Protein AF-A0A8T4T0U2-F1 (afdb_monomer)

Secondary structure (DSSP, 8-state):
----GGGEEEEEESSHHHHHHHHHHTTPEEPPHHHHHHHHHH-S----TT-PEEEEEEEEEEE-TT--EEEEEE-S--TTSSHHHHHHHHHHHTT-TT-SPEEPPHHHHHHHHTTTT-B-TTS-B-EEEEEHHHHHHS--EEEEHHHHTTSTTHHHHHTSHHHHHHHHHHHHHHTT-SEEEEEE---TT--SS-EEEEEEESSEEEES--S---EEEEEETT---S-SSHHHHHHHHHHHHHHHHHHHHHHHHHHHTT--SHHHHHHHHHHHHHHHHHHHHHHHGGGS---HHHHHHHTHHHHHHHHHHTT--HHHHHHHHHHHHHHHHHHHHHHHHHHHHHHHHHH--

Sequence (349 aa):
MTIRLQDTKEFYHEEADKSLEKCQAAGYQPLFMPQLVDVRINGQDWHCEHIEFITPSIKATGKTKQGNKIVVYAHVPTSVATPKAIKKKNSLSKQSIYGSAAHLSQKEFQGLVDRDGLTDAEGNRIVWVVDHAVLAAAPFCGIPLDQALKHPQTIPFLGGEERAKRYLKEHARAYATDKISIWYTKDENRKDSPLAHLLKLGGSLFGSNHSDCGGMFLGAKNFRSASNEEQWYKIRIRRMIRVEEDYQQEIEESIIVKADSPKRVRLYGEALNNWGSQLKKIEALKDGPIDPNKSISLVGEDFRKSLAKVGFSKKSIEEKIAGIRRAAEREMIRVQENIGGLEVFLKEL

pLDDT: mean 76.0, std 19.39, range [30.77, 98.56]

Mean predicted aligned error: 14.63 Å

Foldseek 3Di:
DQFDLVQKDKFWDLAALVSCVVCVVVQFDFAFQLNVLRSLLVDPPLPDLPDKAFGLWKWKWDAEPVRFTKIKTARDHDPCSHSVNSVVLVVVVVVDPPASWGFDANVRVNVLVVCACPAAPVSFGRMHMDGLVLQVPFDAFKDFLVCQLVRRCQQSQNRHNVSSVSSSVVLCVNVVDRIAGEHADSPPDDDPGMIMDTWMDGSHTHNGDRDSGIHMTMTGHPPPRCDDDLNVVLVLLVVLLVVLVVVLVVVVVVCVVPVPDPVLVVLVVVLSVVSVVLSVVSVVCNPDDDDPVVNLVVNPDVNLVSVVVNPDDNVNSVVVVVVSVVVSVVVVVVVVVVCVVVVVVVVVD

Radius of gyration: 25.06 Å; Cα contacts (8 Å, |Δi|>4): 492; chains: 1; bounding box: 77×43×53 Å

Solvent-accessible surface area (backbone atoms only — not comparable to full-atom values): 19212 Å² total; per-residue (Å²): 134,86,78,55,70,89,48,44,48,82,24,74,32,74,42,48,25,60,6,47,46,52,27,47,76,70,64,20,42,70,35,31,41,43,56,48,48,50,37,54,67,74,44,88,84,67,88,46,69,84,55,47,35,42,26,52,13,32,34,32,42,38,63,46,98,87,63,51,58,32,31,36,29,34,54,53,94,51,82,62,57,35,41,71,40,37,45,53,37,55,66,50,30,81,76,39,98,82,53,63,60,33,79,42,55,67,70,58,51,48,54,51,60,78,34,50,68,38,54,52,96,83,65,47,48,38,25,35,73,41,58,34,67,62,54,64,70,49,88,74,41,76,36,48,51,90,53,41,72,74,37,77,59,40,30,49,57,39,39,33,63,71,54,30,55,51,42,54,56,47,49,29,64,68,67,75,40,66,58,42,32,38,41,65,70,75,80,84,83,65,92,87,55,26,36,31,17,53,29,34,46,45,68,35,48,24,48,39,56,93,59,90,65,46,17,24,29,48,16,28,55,88,59,74,56,74,71,82,53,72,48,55,47,47,52,48,51,54,51,51,50,50,57,52,49,56,50,48,50,56,48,50,57,56,42,71,76,63,56,87,43,72,70,50,49,51,46,49,53,54,37,50,52,54,50,55,54,48,52,51,53,59,55,63,46,74,83,55,94,78,63,71,74,60,59,64,57,68,62,51,59,66,52,52,57,33,46,49,75,66,68,50,50,71,67,60,52,51,53,52,51,50,48,52,49,50,53,52,48,52,50,48,50,58,49,45,61,61,45,50,64,50,52,57,55,61,72,76,105

Nearest PDB structures (foldseek):
  5ioo-assembly2_B  TM=8.958E-01  e=4.506E-19  Nanoarchaeota archaeon JGI OTU-1

Structure (mmCIF, N/CA/C/O backbone):
data_AF-A0A8T4T0U2-F1
#
_entry.id   AF-A0A8T4T0U2-F1
#
loop_
_atom_site.group_PDB
_atom_site.id
_atom_site.type_symbol
_atom_site.label_atom_id
_atom_site.label_alt_id
_atom_site.label_comp_id
_atom_site.label_asym_id
_atom_site.label_entity_id
_atom_site.label_seq_id
_atom_site.pdbx_PDB_ins_code
_atom_site.Cartn_x
_atom_site.Cartn_y
_atom_site.Cartn_z
_atom_site.occupancy
_atom_site.B_iso_or_equiv
_atom_site.auth_seq_id
_atom_site.auth_comp_id
_atom_site.auth_asym_id
_atom_site.auth_atom_id
_atom_site.pdbx_PDB_model_num
ATOM 1 N N . MET A 1 1 ? -11.814 5.025 -11.461 1.00 53.88 1 MET A N 1
ATOM 2 C CA . MET A 1 1 ? -11.428 6.265 -12.171 1.00 53.88 1 MET A CA 1
ATOM 3 C C . MET A 1 1 ? -10.129 6.029 -12.946 1.00 53.88 1 MET A C 1
ATOM 5 O O . MET A 1 1 ? -9.299 5.275 -12.456 1.00 53.88 1 MET A O 1
ATOM 9 N N . THR A 1 2 ? -9.934 6.634 -14.125 1.00 61.62 2 THR A N 1
ATOM 10 C CA . THR A 1 2 ? -8.695 6.480 -14.925 1.00 61.62 2 THR A CA 1
ATOM 11 C C . THR A 1 2 ? -7.790 7.695 -14.736 1.00 61.62 2 THR A C 1
ATOM 13 O O . THR A 1 2 ? -8.157 8.794 -15.146 1.00 61.62 2 THR A O 1
ATOM 16 N N . ILE A 1 3 ? -6.612 7.508 -14.133 1.00 67.94 3 ILE A N 1
ATOM 17 C CA . ILE A 1 3 ? -5.570 8.545 -14.063 1.00 67.94 3 ILE A CA 1
ATOM 18 C C . ILE A 1 3 ? -4.896 8.620 -15.433 1.00 67.94 3 ILE A C 1
ATOM 20 O O . ILE A 1 3 ? -4.402 7.608 -15.935 1.00 67.94 3 ILE A O 1
ATOM 24 N N . ARG A 1 4 ? -4.888 9.801 -16.057 1.00 70.81 4 ARG A N 1
ATOM 25 C CA . ARG A 1 4 ? -4.163 10.014 -17.315 1.00 70.81 4 ARG A CA 1
ATOM 26 C C . ARG A 1 4 ? -2.715 10.366 -16.995 1.00 70.81 4 ARG A C 1
ATOM 28 O O . ARG A 1 4 ? -2.470 11.200 -16.131 1.00 70.81 4 ARG A O 1
ATOM 35 N N . LEU A 1 5 ? -1.764 9.782 -17.725 1.00 70.38 5 LEU A N 1
ATOM 36 C CA . LEU A 1 5 ? -0.328 10.027 -17.527 1.00 70.38 5 LEU A CA 1
ATOM 37 C C . LEU A 1 5 ? 0.023 11.527 -17.589 1.00 70.38 5 LEU A C 1
ATOM 39 O O . LEU A 1 5 ? 0.807 12.011 -16.781 1.00 70.38 5 LEU A O 1
ATOM 43 N N . GLN A 1 6 ? -0.634 12.279 -18.476 1.00 74.88 6 GLN A N 1
ATOM 44 C CA . GLN A 1 6 ? -0.474 13.734 -18.628 1.00 74.88 6 GLN A CA 1
ATOM 45 C C . GLN A 1 6 ? -0.842 14.556 -17.376 1.00 74.88 6 GLN A C 1
ATOM 47 O O . GLN A 1 6 ? -0.403 15.695 -17.244 1.00 74.88 6 GLN A O 1
ATOM 52 N N . ASP A 1 7 ? -1.638 13.988 -16.465 1.00 83.69 7 ASP A N 1
ATOM 53 C CA . ASP A 1 7 ? -2.047 14.638 -15.214 1.00 83.69 7 ASP A CA 1
ATOM 54 C C . ASP A 1 7 ? -1.106 14.280 -14.050 1.00 83.69 7 ASP A C 1
ATOM 56 O O . ASP A 1 7 ? -1.308 14.731 -12.915 1.00 83.69 7 ASP A O 1
ATOM 60 N N . THR A 1 8 ? -0.080 13.465 -14.323 1.00 88.50 8 THR A N 1
ATOM 61 C CA . THR A 1 8 ? 0.915 13.028 -13.346 1.00 88.50 8 THR A CA 1
ATOM 62 C C . THR A 1 8 ? 2.234 13.777 -13.494 1.00 88.50 8 THR A C 1
ATOM 64 O O . THR A 1 8 ? 2.579 14.274 -14.565 1.00 88.50 8 THR A O 1
ATOM 67 N N . LYS A 1 9 ? 2.975 13.883 -12.392 1.00 91.12 9 LYS A N 1
ATOM 68 C CA . LYS A 1 9 ? 4.318 14.458 -12.361 1.00 91.12 9 LYS A CA 1
ATOM 69 C C . LYS A 1 9 ? 5.193 13.688 -11.384 1.00 91.12 9 LYS A C 1
ATOM 71 O O . LYS A 1 9 ? 4.757 13.355 -10.283 1.00 91.12 9 LYS A O 1
ATOM 76 N N . GLU A 1 10 ? 6.427 13.435 -11.792 1.00 91.94 10 GLU A N 1
ATOM 77 C CA . GLU A 1 10 ? 7.448 12.830 -10.947 1.00 91.94 10 GLU A CA 1
ATOM 78 C C . GLU A 1 10 ? 8.070 13.878 -10.022 1.00 91.94 10 GLU A C 1
ATOM 80 O O . GLU A 1 10 ? 8.382 15.005 -10.425 1.00 91.94 10 GLU A O 1
ATOM 85 N N . PHE A 1 11 ? 8.264 13.496 -8.767 1.00 92.25 11 PHE A N 1
ATOM 86 C CA . PHE A 1 11 ? 8.919 14.304 -7.753 1.00 92.25 11 PHE A CA 1
ATOM 87 C C . PHE A 1 11 ? 10.078 13.494 -7.207 1.00 92.25 11 PHE A C 1
ATOM 89 O O . PHE A 1 11 ? 9.859 12.513 -6.509 1.00 92.25 11 PHE A O 1
ATOM 96 N N . TYR A 1 12 ? 11.303 13.881 -7.552 1.00 91.50 12 TYR A N 1
ATOM 97 C CA . TYR A 1 12 ? 12.519 13.220 -7.088 1.00 91.50 12 TYR A CA 1
ATOM 98 C C . TYR A 1 12 ? 13.222 14.034 -5.993 1.00 91.50 12 TYR A C 1
ATOM 100 O O . TYR A 1 12 ? 13.304 15.270 -6.047 1.00 91.50 12 TYR A O 1
ATOM 108 N N . HIS A 1 13 ? 13.767 13.317 -5.011 1.00 91.12 13 HIS A N 1
ATOM 109 C CA . HIS A 1 13 ? 14.773 13.805 -4.077 1.00 91.12 13 HIS A CA 1
ATOM 110 C C . HIS A 1 13 ? 15.606 12.635 -3.547 1.00 91.12 13 HIS A C 1
ATOM 112 O O . HIS A 1 13 ? 15.103 11.525 -3.398 1.00 91.12 13 HIS A O 1
ATOM 118 N N . GLU A 1 14 ? 16.840 12.904 -3.130 1.00 86.38 14 GLU A N 1
ATOM 119 C CA . GLU A 1 14 ? 17.679 11.946 -2.389 1.00 86.38 14 GLU A CA 1
ATOM 120 C C . GLU A 1 14 ? 17.077 11.500 -1.039 1.00 86.38 14 GLU A C 1
ATOM 122 O O . GLU A 1 14 ? 17.500 10.503 -0.470 1.00 86.38 14 GLU A O 1
ATOM 127 N N . GLU A 1 15 ? 16.044 12.188 -0.545 1.00 87.31 15 GLU A N 1
ATOM 128 C CA . GLU A 1 15 ? 15.384 11.913 0.733 1.00 87.31 15 GLU A CA 1
ATOM 129 C C . GLU A 1 15 ? 13.882 11.769 0.488 1.00 87.31 15 GLU A C 1
ATOM 131 O O . GLU A 1 15 ? 13.242 12.651 -0.092 1.00 87.31 15 GLU A O 1
ATOM 136 N N . ALA A 1 16 ? 13.294 10.651 0.914 1.00 89.06 16 ALA A N 1
ATOM 137 C CA . ALA A 1 16 ? 11.891 10.367 0.630 1.00 89.06 16 ALA A CA 1
ATOM 138 C C . ALA A 1 16 ? 10.921 11.379 1.261 1.00 89.06 16 ALA A C 1
ATOM 140 O O . ALA A 1 16 ? 9.915 11.718 0.642 1.00 89.06 16 ALA A O 1
ATOM 141 N N . ASP A 1 17 ? 11.221 11.909 2.447 1.00 91.50 17 ASP A N 1
ATOM 142 C CA . ASP A 1 17 ? 10.411 12.958 3.070 1.00 91.50 17 ASP A CA 1
ATOM 143 C C . ASP A 1 17 ? 10.408 14.240 2.235 1.00 91.50 17 ASP A C 1
ATOM 145 O O . ASP A 1 17 ? 9.341 14.791 1.974 1.00 91.50 17 ASP A O 1
ATOM 149 N N . LYS A 1 18 ? 11.570 14.660 1.721 1.00 93.00 18 LYS A N 1
ATOM 150 C CA . LYS A 1 18 ? 11.696 15.832 0.844 1.00 93.00 18 LYS A CA 1
ATOM 151 C C . LYS A 1 18 ? 11.023 15.652 -0.502 1.00 93.00 18 LYS A C 1
ATOM 153 O O . LYS A 1 18 ? 10.429 16.589 -1.031 1.00 93.00 18 LYS A O 1
ATOM 158 N N . SER A 1 19 ? 11.091 14.449 -1.050 1.00 92.31 19 SER A N 1
ATOM 159 C CA . SER A 1 19 ? 10.373 14.090 -2.267 1.00 92.31 19 SER A CA 1
ATOM 160 C C . SER A 1 19 ? 8.852 14.219 -2.089 1.00 92.31 19 SER A C 1
ATOM 162 O O . SER A 1 19 ? 8.174 14.863 -2.895 1.00 92.31 19 SER A O 1
ATOM 164 N N . LEU A 1 20 ? 8.330 13.704 -0.971 1.00 93.31 20 LEU A N 1
ATOM 165 C CA . LEU A 1 20 ? 6.917 13.812 -0.615 1.00 93.31 20 LEU A CA 1
ATOM 166 C C . LEU A 1 20 ? 6.490 15.266 -0.344 1.00 93.31 20 LEU A C 1
ATOM 168 O O . LEU A 1 20 ? 5.456 15.689 -0.861 1.00 93.31 20 LEU A O 1
ATOM 172 N N . GLU A 1 21 ? 7.299 16.045 0.390 1.00 94.81 21 GLU A N 1
ATOM 173 C CA . GLU A 1 21 ? 7.073 17.486 0.615 1.00 94.81 21 GLU A CA 1
ATOM 174 C C . GLU A 1 21 ? 6.962 18.235 -0.711 1.00 94.81 21 GLU A C 1
ATOM 176 O O . GLU A 1 21 ? 6.017 18.994 -0.908 1.00 94.81 21 GLU A O 1
ATOM 181 N N . LYS A 1 22 ? 7.885 17.991 -1.652 1.00 95.00 22 LYS A N 1
ATOM 182 C CA . LYS A 1 22 ? 7.856 18.622 -2.979 1.00 95.00 22 LYS A CA 1
ATOM 183 C C . LYS A 1 22 ? 6.589 18.272 -3.760 1.00 95.00 22 LYS A C 1
ATOM 185 O O . LYS A 1 22 ? 6.006 19.162 -4.378 1.00 95.00 22 LYS A O 1
ATOM 190 N N . CYS A 1 23 ? 6.160 17.008 -3.730 1.00 94.12 23 CYS A N 1
ATOM 191 C CA . CYS A 1 23 ? 4.914 16.569 -4.364 1.00 94.12 23 CYS A CA 1
ATOM 192 C C . CYS A 1 23 ? 3.709 17.340 -3.806 1.00 94.12 23 CYS A C 1
ATOM 194 O O . CYS A 1 23 ? 2.940 17.939 -4.560 1.00 94.12 23 CYS A O 1
ATOM 196 N N . GLN A 1 24 ? 3.579 17.368 -2.479 1.00 93.62 24 GLN A N 1
ATOM 197 C CA . GLN A 1 24 ? 2.447 17.986 -1.789 1.00 93.62 24 GLN A CA 1
ATOM 198 C C . GLN A 1 24 ? 2.448 19.514 -1.926 1.00 93.62 24 GLN A C 1
ATOM 200 O O . GLN A 1 24 ? 1.417 20.098 -2.259 1.00 93.62 24 GLN A O 1
ATOM 205 N N . ALA A 1 25 ? 3.604 20.164 -1.761 1.00 93.50 25 ALA A N 1
ATOM 206 C CA . ALA A 1 25 ? 3.755 21.613 -1.900 1.00 93.50 25 ALA A CA 1
ATOM 207 C C . ALA A 1 25 ? 3.447 22.109 -3.322 1.00 93.50 25 ALA A C 1
ATOM 209 O O . ALA A 1 25 ? 2.978 23.229 -3.505 1.00 93.50 25 ALA A O 1
ATOM 210 N N . ALA A 1 26 ? 3.656 21.268 -4.340 1.00 93.38 26 ALA A N 1
ATOM 211 C CA . ALA A 1 26 ? 3.285 21.570 -5.721 1.00 93.38 26 ALA A CA 1
ATOM 212 C C . ALA A 1 26 ? 1.779 21.385 -6.017 1.00 93.38 26 ALA A C 1
ATOM 214 O O . ALA A 1 26 ? 1.365 21.535 -7.171 1.00 93.38 26 ALA A O 1
ATOM 215 N N . GLY A 1 27 ? 0.966 21.029 -5.015 1.00 90.94 27 GLY A N 1
ATOM 216 C CA . GLY A 1 27 ? -0.472 20.788 -5.155 1.00 90.94 27 GLY A CA 1
ATOM 217 C C . GLY A 1 27 ? -0.827 19.434 -5.777 1.00 90.94 27 GLY A C 1
ATOM 218 O O . GLY A 1 27 ? -1.938 19.273 -6.282 1.00 90.94 27 GLY A O 1
ATOM 219 N N . TYR A 1 28 ? 0.099 18.468 -5.777 1.00 92.62 28 TYR A N 1
ATOM 220 C CA . TYR A 1 28 ? -0.152 17.108 -6.257 1.00 92.62 28 TYR A CA 1
ATOM 221 C C . TYR A 1 28 ? -0.420 16.171 -5.082 1.00 92.62 28 TYR A C 1
ATOM 223 O O . TYR A 1 28 ? 0.225 16.259 -4.036 1.00 92.62 28 TYR A O 1
ATOM 231 N N . GLN A 1 29 ? -1.335 15.222 -5.277 1.00 92.44 29 GLN A N 1
ATOM 232 C CA . GLN A 1 29 ? -1.502 14.116 -4.338 1.00 92.44 29 GLN A CA 1
ATOM 233 C C . GLN A 1 29 ? -0.590 12.957 -4.752 1.00 92.44 29 GLN A C 1
ATOM 235 O O . GLN A 1 29 ? -0.644 12.551 -5.917 1.00 92.44 29 GLN A O 1
ATOM 240 N N . PRO A 1 30 ? 0.234 12.416 -3.840 1.00 93.81 30 PRO A N 1
ATOM 241 C CA . PRO A 1 30 ? 1.061 11.249 -4.123 1.00 93.81 30 PRO A CA 1
ATOM 242 C C . PRO A 1 30 ? 0.177 10.021 -4.373 1.00 93.81 30 PRO A C 1
ATOM 244 O O . PRO A 1 30 ? -0.770 9.763 -3.627 1.00 93.81 30 PRO A O 1
ATOM 247 N N . LEU A 1 31 ? 0.495 9.247 -5.407 1.00 94.06 31 LEU A N 1
ATOM 248 C CA . LEU A 1 31 ? -0.280 8.063 -5.764 1.00 94.06 31 LEU A CA 1
ATOM 249 C C . LEU A 1 31 ? -0.006 6.894 -4.811 1.00 94.06 31 LEU A C 1
ATOM 251 O O . LEU A 1 31 ? 1.143 6.569 -4.500 1.00 94.06 31 LEU A O 1
ATOM 255 N N . PHE A 1 32 ? -1.071 6.215 -4.387 1.00 95.50 32 PHE A N 1
ATOM 256 C CA . PHE A 1 32 ? -0.981 4.904 -3.747 1.00 95.50 32 PHE A CA 1
ATOM 257 C C . PHE A 1 32 ? -0.587 3.830 -4.772 1.00 95.50 32 PHE A C 1
ATOM 259 O O . PHE A 1 32 ? -0.726 4.013 -5.981 1.00 95.50 32 PHE A O 1
ATOM 266 N N . MET A 1 33 ? -0.125 2.674 -4.291 1.00 96.38 33 MET A N 1
ATOM 267 C CA . MET A 1 33 ? 0.388 1.594 -5.134 1.00 96.38 33 MET A CA 1
ATOM 268 C C . MET A 1 33 ? -0.571 1.159 -6.255 1.00 96.38 33 MET A C 1
ATOM 270 O O . MET A 1 33 ? -0.117 1.095 -7.393 1.00 96.38 33 MET A O 1
ATOM 274 N N . PRO A 1 34 ? -1.885 0.955 -6.030 1.00 95.69 34 PRO A N 1
ATOM 275 C CA . PRO A 1 34 ? -2.779 0.519 -7.105 1.00 95.69 34 PRO A CA 1
ATOM 276 C C . PRO A 1 34 ? -2.898 1.558 -8.230 1.00 95.69 34 PRO A C 1
ATOM 278 O O . PRO A 1 34 ? -2.963 1.208 -9.403 1.00 95.69 34 PRO A O 1
ATOM 281 N N . GLN A 1 35 ? -2.862 2.846 -7.876 1.00 92.88 35 GLN A N 1
ATOM 282 C CA . GLN A 1 35 ? -2.927 3.961 -8.824 1.00 92.88 35 GLN A CA 1
ATOM 283 C C . GLN A 1 35 ? -1.636 4.084 -9.626 1.00 92.88 35 GLN A C 1
ATOM 285 O O . GLN A 1 35 ? -1.678 4.255 -10.840 1.00 92.88 35 GLN A O 1
ATOM 290 N N . LEU A 1 36 ? -0.489 3.965 -8.954 1.00 92.81 36 LEU A N 1
ATOM 291 C CA . LEU A 1 36 ? 0.814 3.928 -9.608 1.00 92.81 36 LEU A CA 1
ATOM 292 C C . LEU A 1 36 ? 0.906 2.748 -10.588 1.00 92.81 36 LEU A C 1
ATOM 294 O O . LEU A 1 36 ? 1.371 2.914 -11.712 1.00 92.81 36 LEU A O 1
ATOM 298 N N . VAL A 1 37 ? 0.419 1.574 -10.182 1.00 93.56 37 VAL A N 1
ATOM 299 C CA . VAL A 1 37 ? 0.342 0.377 -11.028 1.00 93.56 37 VAL A CA 1
ATOM 300 C C . VAL A 1 37 ? -0.536 0.625 -12.252 1.00 93.56 37 VAL A C 1
ATOM 302 O O . VAL A 1 37 ? -0.124 0.293 -13.360 1.00 93.56 37 VAL A O 1
ATOM 305 N N . ASP A 1 38 ? -1.703 1.250 -12.086 1.00 91.31 38 ASP A N 1
ATOM 306 C CA . ASP A 1 38 ? -2.578 1.595 -13.209 1.00 91.31 38 ASP A CA 1
ATOM 307 C C . ASP A 1 38 ? -1.909 2.583 -14.174 1.00 91.31 38 ASP A C 1
ATOM 309 O O . ASP A 1 38 ? -1.990 2.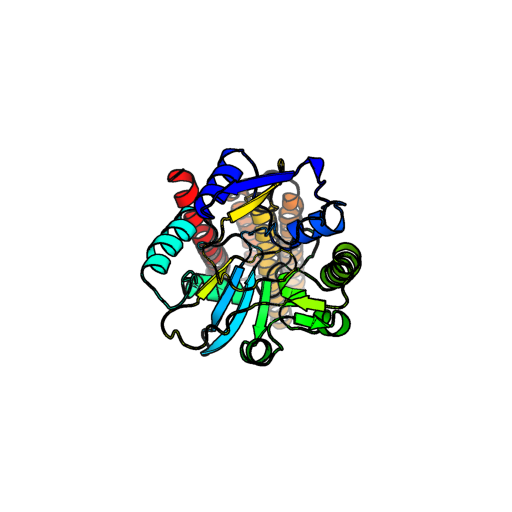397 -15.389 1.00 91.31 38 ASP A O 1
ATOM 313 N N . VAL A 1 39 ? -1.203 3.598 -13.660 1.00 89.00 39 VAL A N 1
ATOM 314 C CA . VAL A 1 39 ? -0.424 4.518 -14.504 1.00 89.00 39 VAL A CA 1
ATOM 315 C C . VAL A 1 39 ? 0.657 3.762 -15.265 1.00 89.00 39 VAL A C 1
ATOM 317 O O . VAL A 1 39 ? 0.814 3.992 -16.459 1.00 89.00 39 VAL A O 1
ATOM 320 N N . ARG A 1 40 ? 1.352 2.818 -14.625 1.00 87.88 40 ARG A N 1
ATOM 321 C CA . ARG A 1 40 ? 2.401 2.036 -15.283 1.00 87.88 40 ARG A CA 1
ATOM 322 C C . ARG A 1 40 ? 1.853 1.102 -16.357 1.00 87.88 40 ARG A C 1
ATOM 324 O O . ARG A 1 40 ? 2.389 1.063 -17.454 1.00 87.88 40 ARG A O 1
ATOM 331 N N . ILE A 1 41 ? 0.756 0.395 -16.081 1.00 89.12 41 ILE A N 1
ATOM 332 C CA . ILE A 1 41 ? 0.089 -0.475 -17.064 1.00 89.12 41 ILE A CA 1
ATOM 333 C C . ILE A 1 41 ? -0.387 0.333 -18.280 1.00 89.12 41 ILE A C 1
ATOM 335 O O . ILE A 1 41 ? -0.309 -0.151 -19.406 1.00 89.12 41 ILE A O 1
ATOM 339 N N . ASN A 1 42 ? -0.913 1.540 -18.057 1.00 83.44 42 ASN A N 1
ATOM 340 C CA . ASN A 1 42 ? -1.479 2.370 -19.123 1.00 83.44 42 ASN A CA 1
ATOM 341 C C . ASN A 1 42 ? -0.432 3.262 -19.820 1.00 83.44 42 ASN A C 1
ATOM 343 O O . ASN A 1 42 ? -0.685 3.758 -20.917 1.00 83.44 42 ASN A O 1
ATOM 347 N N . GLY A 1 43 ? 0.710 3.507 -19.178 1.00 71.81 43 GLY A N 1
ATOM 348 C CA . GLY A 1 43 ? 1.833 4.271 -19.707 1.00 71.81 43 GLY A CA 1
ATOM 349 C C . GLY A 1 43 ? 2.749 3.414 -20.579 1.00 71.81 43 GLY A C 1
ATOM 350 O O . GLY A 1 43 ? 2.851 2.202 -20.405 1.00 71.81 43 GLY A O 1
ATOM 351 N N . GLN A 1 44 ? 3.425 4.049 -21.538 1.00 54.62 44 GLN A N 1
ATOM 352 C CA . GLN A 1 44 ? 4.378 3.361 -22.418 1.00 54.62 44 GLN A CA 1
ATOM 353 C C . GLN A 1 44 ? 5.803 3.327 -21.854 1.00 54.62 44 GLN A C 1
ATOM 355 O O . GLN A 1 44 ? 6.601 2.515 -22.310 1.00 54.62 44 GLN A O 1
ATOM 360 N N . ASP A 1 45 ? 6.115 4.149 -20.850 1.00 58.72 45 ASP A N 1
ATOM 361 C CA . ASP A 1 45 ? 7.490 4.326 -20.388 1.00 58.72 45 ASP A CA 1
ATOM 362 C C . ASP A 1 45 ? 7.807 3.435 -19.176 1.00 58.72 45 ASP A C 1
ATOM 364 O O . ASP A 1 45 ? 7.722 3.826 -18.012 1.00 58.72 45 ASP A O 1
ATOM 368 N N . TRP A 1 46 ? 8.119 2.172 -19.465 1.00 70.94 46 TRP A N 1
ATOM 369 C CA . TRP A 1 46 ? 8.655 1.219 -18.487 1.00 70.94 46 TRP A CA 1
ATOM 370 C C . TRP A 1 46 ? 10.194 1.252 -18.430 1.00 70.94 46 TRP A C 1
ATOM 372 O O . TRP A 1 46 ? 10.796 0.482 -17.679 1.00 70.94 46 TRP A O 1
ATOM 382 N N . HIS A 1 47 ? 10.833 2.124 -19.221 1.00 51.34 47 HIS A N 1
ATOM 383 C CA . HIS A 1 47 ? 12.211 1.976 -19.699 1.00 51.34 47 HIS A CA 1
ATOM 384 C C . HIS A 1 47 ? 13.325 2.216 -18.677 1.00 51.34 47 HIS A C 1
ATOM 386 O O . HIS A 1 47 ? 14.497 2.149 -19.036 1.00 51.34 47 HIS A O 1
ATOM 392 N N . CYS A 1 48 ? 13.016 2.434 -17.402 1.00 52.69 48 CYS A N 1
ATOM 393 C CA . CYS A 1 48 ? 14.047 2.506 -16.376 1.00 52.69 48 CYS A CA 1
ATOM 394 C C . CYS A 1 48 ? 13.814 1.467 -15.283 1.00 52.69 48 CYS A C 1
ATOM 396 O O . CYS A 1 48 ? 13.030 1.665 -14.356 1.00 52.69 48 CYS A O 1
ATOM 398 N N . GLU A 1 49 ? 14.578 0.376 -15.353 1.00 52.28 49 GLU A N 1
ATOM 399 C CA . GLU A 1 49 ? 14.787 -0.557 -14.235 1.00 52.28 49 GLU A CA 1
ATOM 400 C C . GLU A 1 49 ? 15.272 0.161 -12.966 1.00 52.28 49 GLU A C 1
ATOM 402 O O . GLU A 1 49 ? 14.975 -0.277 -11.857 1.00 52.28 49 GLU A O 1
ATOM 407 N N . HIS A 1 50 ? 15.968 1.290 -13.136 1.00 55.25 50 HIS A N 1
ATOM 408 C CA . HIS A 1 50 ? 16.569 2.089 -12.065 1.00 55.25 50 HIS A CA 1
ATOM 409 C C . HIS A 1 50 ? 15.636 3.148 -11.459 1.00 55.25 50 HIS A C 1
ATOM 411 O O . HIS A 1 50 ? 16.002 3.802 -10.484 1.00 55.25 50 HIS A O 1
ATOM 417 N N . ILE A 1 51 ? 14.446 3.341 -12.031 1.00 73.06 51 ILE A N 1
ATOM 418 C CA . ILE A 1 51 ? 13.459 4.311 -11.554 1.00 73.06 51 ILE A CA 1
ATOM 419 C C . ILE A 1 51 ? 12.495 3.563 -10.623 1.00 73.06 51 ILE A C 1
ATOM 421 O O . ILE A 1 51 ? 11.576 2.862 -11.048 1.00 73.06 51 ILE A O 1
ATOM 425 N N . GLU A 1 52 ? 12.758 3.673 -9.320 1.00 86.31 52 GLU A N 1
ATOM 426 C CA . GLU A 1 52 ? 11.911 3.125 -8.260 1.00 86.31 52 GLU A CA 1
ATOM 427 C C . GLU A 1 52 ? 10.984 4.208 -7.713 1.00 86.31 52 GLU A C 1
ATOM 429 O O . GLU A 1 52 ? 11.423 5.198 -7.127 1.00 86.31 52 GLU A O 1
ATOM 434 N N . PHE A 1 53 ? 9.680 3.995 -7.849 1.00 90.69 53 PHE A N 1
ATOM 435 C CA . PHE A 1 53 ? 8.681 4.860 -7.244 1.00 90.69 53 PHE A CA 1
ATOM 436 C C . PHE A 1 53 ? 8.354 4.393 -5.832 1.00 90.69 53 PHE A C 1
ATOM 438 O O . PHE A 1 53 ? 7.969 3.244 -5.624 1.00 90.69 53 PHE A O 1
ATOM 445 N N . ILE A 1 54 ? 8.441 5.294 -4.860 1.00 92.50 54 ILE A N 1
ATOM 446 C CA . ILE A 1 54 ? 7.909 5.081 -3.515 1.00 92.50 54 ILE A CA 1
ATOM 447 C C . ILE A 1 54 ? 6.471 5.601 -3.443 1.00 92.50 54 ILE A C 1
ATOM 449 O O . ILE A 1 54 ? 6.111 6.578 -4.098 1.00 92.50 54 ILE A O 1
ATOM 453 N N . THR A 1 55 ? 5.635 4.939 -2.646 1.00 94.69 55 THR A N 1
ATOM 454 C CA . THR A 1 55 ? 4.223 5.308 -2.484 1.00 94.69 55 THR A CA 1
ATOM 455 C C . THR A 1 55 ? 3.870 5.526 -1.014 1.00 94.69 55 THR A C 1
ATOM 457 O O . THR A 1 55 ? 4.542 4.983 -0.135 1.00 94.69 55 THR A O 1
ATOM 460 N N . PRO A 1 56 ? 2.776 6.250 -0.711 1.00 95.31 56 PRO A N 1
ATOM 461 C CA . PRO A 1 56 ? 2.218 6.314 0.639 1.00 95.31 56 PRO A CA 1
ATOM 462 C C . PRO A 1 56 ? 1.551 5.003 1.090 1.00 95.31 56 PRO A C 1
ATOM 464 O O . PRO A 1 56 ? 1.085 4.919 2.224 1.00 95.31 56 PRO A O 1
ATOM 467 N N . SER A 1 57 ? 1.462 3.985 0.219 1.00 97.25 57 SER A N 1
ATOM 468 C CA . SER A 1 57 ? 0.978 2.662 0.625 1.00 97.25 57 SER A CA 1
ATOM 469 C C . SER A 1 57 ? 1.983 1.991 1.539 1.00 97.25 57 SER A C 1
ATOM 471 O O . SER A 1 57 ? 3.189 2.166 1.366 1.00 97.25 57 SER A O 1
ATOM 473 N N . ILE A 1 58 ? 1.493 1.172 2.464 1.00 96.81 58 ILE A N 1
ATOM 474 C CA . ILE A 1 58 ? 2.347 0.473 3.418 1.00 96.81 58 ILE A CA 1
ATOM 475 C C . ILE A 1 58 ? 2.119 -1.030 3.420 1.00 96.81 58 ILE A C 1
ATOM 477 O O . ILE A 1 58 ? 1.008 -1.501 3.185 1.00 96.81 58 ILE A O 1
ATOM 481 N N . LYS A 1 59 ? 3.174 -1.762 3.772 1.00 96.69 59 LYS A N 1
ATOM 482 C CA . LYS A 1 59 ? 3.097 -3.087 4.388 1.00 96.69 59 LYS A CA 1
ATOM 483 C C . LYS A 1 59 ? 3.394 -2.912 5.872 1.00 96.69 59 LYS A C 1
ATOM 485 O O . LYS A 1 59 ? 4.472 -2.431 6.221 1.00 96.69 59 LYS A O 1
ATOM 490 N N . ALA A 1 60 ? 2.473 -3.322 6.733 1.00 95.50 60 ALA A N 1
ATOM 491 C CA . ALA A 1 60 ? 2.655 -3.336 8.175 1.00 95.50 60 ALA A CA 1
ATOM 492 C C . ALA A 1 60 ? 2.643 -4.761 8.729 1.00 95.50 60 ALA A C 1
ATOM 494 O O . ALA A 1 60 ? 1.807 -5.561 8.334 1.00 95.50 60 ALA A O 1
ATOM 495 N N . THR A 1 61 ? 3.517 -5.066 9.680 1.00 95.62 61 THR A N 1
ATOM 496 C CA . THR A 1 61 ? 3.570 -6.353 10.379 1.00 95.62 61 THR A CA 1
ATOM 497 C C . THR A 1 61 ? 3.366 -6.118 11.870 1.00 95.62 61 THR A C 1
ATOM 499 O O . THR A 1 61 ? 4.005 -5.247 12.461 1.00 95.62 61 THR A O 1
ATOM 502 N N . GLY A 1 62 ? 2.492 -6.896 12.503 1.00 94.31 62 GLY A N 1
ATOM 503 C CA . GLY A 1 62 ? 2.194 -6.750 13.925 1.00 94.31 62 GLY A CA 1
ATOM 504 C C . GLY A 1 62 ? 1.348 -7.892 14.469 1.00 94.31 62 GLY A C 1
ATOM 505 O O . GLY A 1 62 ? 1.042 -8.854 13.762 1.00 94.31 62 GLY A O 1
ATOM 506 N N . LYS A 1 63 ? 0.979 -7.792 15.749 1.00 94.94 63 LYS A N 1
ATOM 507 C CA . LYS A 1 63 ? 0.073 -8.743 16.402 1.00 94.94 63 LYS A CA 1
ATOM 508 C C . LYS A 1 63 ? -1.317 -8.142 16.555 1.00 94.94 63 LYS A C 1
ATOM 510 O O . LYS A 1 63 ? -1.438 -6.969 16.909 1.00 94.94 63 LYS A O 1
ATOM 515 N N . THR A 1 64 ? -2.355 -8.940 16.334 1.00 94.19 64 THR A N 1
ATOM 516 C CA . THR A 1 64 ? -3.727 -8.565 16.699 1.00 94.19 64 THR A CA 1
ATOM 517 C C . THR A 1 64 ? -3.897 -8.538 18.219 1.00 94.19 64 THR A C 1
ATOM 519 O O . THR A 1 64 ? -3.046 -9.029 18.965 1.00 94.19 64 THR A O 1
ATOM 522 N N . LYS A 1 65 ? -5.037 -8.026 18.696 1.00 90.94 65 LYS A N 1
ATOM 523 C CA . LYS A 1 65 ? -5.450 -8.124 20.111 1.00 90.94 65 LYS A CA 1
ATOM 524 C C . LYS A 1 65 ? -5.425 -9.561 20.656 1.00 90.94 65 LYS A C 1
ATOM 526 O O . LYS A 1 65 ? -5.144 -9.752 21.831 1.00 90.94 65 LYS A O 1
ATOM 531 N N . GLN A 1 66 ? -5.691 -10.556 19.809 1.00 91.62 66 GLN A N 1
ATOM 532 C CA . GLN A 1 66 ? -5.668 -11.983 20.152 1.00 91.62 66 GLN A CA 1
ATOM 533 C C . GLN A 1 66 ? -4.259 -12.601 20.094 1.00 91.62 66 GLN A C 1
ATOM 535 O O . GLN A 1 66 ? -4.097 -13.784 20.367 1.00 91.62 66 GLN A O 1
ATOM 540 N N . GLY A 1 67 ? -3.232 -11.826 19.733 1.00 91.62 67 GLY A N 1
ATOM 541 C CA . GLY A 1 67 ? -1.848 -12.294 19.650 1.00 91.62 67 GLY A CA 1
ATOM 542 C C . GLY A 1 67 ? -1.448 -12.905 18.303 1.00 91.62 67 GLY A C 1
ATOM 543 O O . GLY A 1 67 ? -0.276 -13.254 18.141 1.00 91.62 67 GLY A O 1
ATOM 544 N N . ASN A 1 68 ? -2.363 -12.978 17.329 1.00 93.44 68 ASN A N 1
ATOM 545 C CA . ASN A 1 68 ? -2.080 -13.510 15.994 1.00 93.44 68 ASN A CA 1
ATOM 546 C C . ASN A 1 68 ? -1.143 -12.566 15.240 1.00 93.44 68 ASN A C 1
ATOM 548 O O . ASN A 1 68 ? -1.410 -11.366 15.161 1.00 93.44 68 ASN A O 1
ATOM 552 N N . LYS A 1 69 ? -0.053 -13.095 14.679 1.00 94.31 69 LYS A N 1
ATOM 553 C CA . LYS A 1 69 ? 0.855 -12.317 13.830 1.00 94.31 69 LYS A CA 1
ATOM 554 C C . LYS A 1 69 ? 0.274 -12.216 12.427 1.00 94.31 69 LYS A C 1
ATOM 556 O O . LYS A 1 69 ? -0.008 -13.236 11.807 1.00 94.31 69 LYS A O 1
ATOM 561 N N . ILE A 1 70 ? 0.144 -11.000 11.918 1.00 96.06 70 ILE A N 1
ATOM 562 C CA . ILE A 1 70 ? -0.398 -10.745 10.583 1.00 96.06 70 ILE A CA 1
ATOM 563 C C . ILE A 1 70 ? 0.377 -9.633 9.881 1.00 96.06 70 ILE A C 1
ATOM 565 O O . ILE A 1 70 ? 1.074 -8.831 10.512 1.00 96.06 70 ILE A O 1
ATOM 569 N N . VAL A 1 71 ? 0.214 -9.592 8.566 1.00 97.31 71 VAL A N 1
ATOM 570 C CA . VAL A 1 71 ? 0.736 -8.566 7.672 1.00 97.31 71 VAL A CA 1
ATOM 571 C C . VAL A 1 71 ? -0.441 -7.840 7.033 1.00 97.31 71 VAL A C 1
ATOM 573 O O . VAL A 1 71 ? -1.393 -8.470 6.587 1.00 97.31 71 VAL A O 1
ATOM 576 N N . VAL A 1 72 ? -0.384 -6.516 6.988 1.00 98.06 72 VAL A N 1
ATOM 577 C CA . VAL A 1 72 ? -1.416 -5.663 6.404 1.00 98.06 72 VAL A CA 1
ATOM 578 C C . VAL A 1 72 ? -0.821 -4.874 5.250 1.00 98.06 72 VAL A C 1
ATOM 580 O O . VAL A 1 72 ? 0.135 -4.130 5.456 1.00 98.06 72 VAL A O 1
ATOM 583 N N . TYR A 1 73 ? -1.399 -4.989 4.058 1.00 98.56 73 TYR A N 1
ATOM 584 C CA . TYR A 1 73 ? -1.140 -4.068 2.953 1.00 98.56 73 TYR A CA 1
ATOM 585 C C . TYR A 1 73 ? -2.254 -3.027 2.935 1.00 98.56 73 TYR A C 1
ATOM 587 O O . TYR A 1 73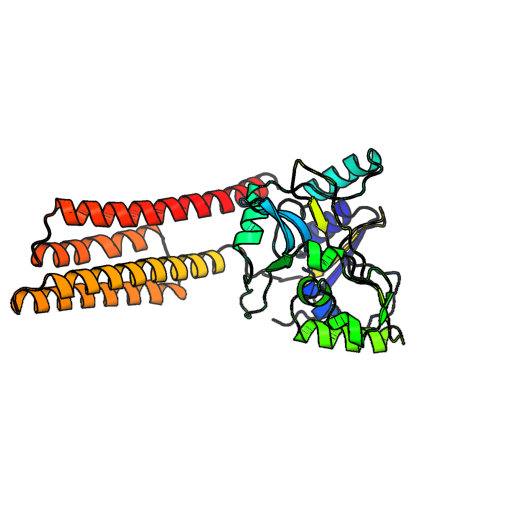 ? -3.431 -3.370 2.815 1.00 98.56 73 TYR A O 1
ATOM 595 N N . ALA A 1 74 ? -1.889 -1.760 3.105 1.00 98.12 74 ALA A N 1
ATOM 596 C CA . ALA A 1 74 ? -2.835 -0.660 3.209 1.00 98.12 74 ALA A CA 1
ATOM 597 C C . ALA A 1 74 ? -2.516 0.426 2.178 1.00 98.12 74 ALA A C 1
ATOM 599 O O . ALA A 1 74 ? -1.424 0.998 2.164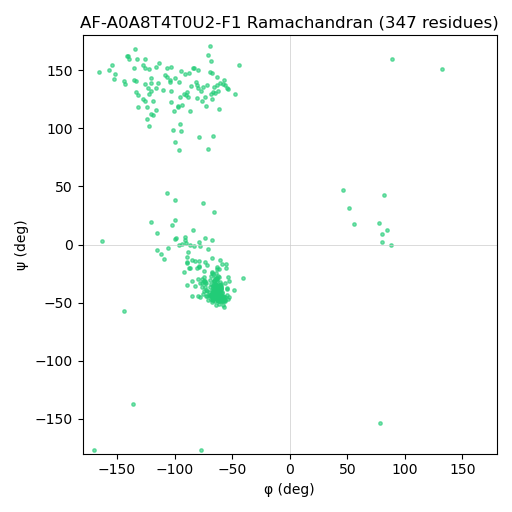 1.00 98.12 74 ALA A O 1
ATOM 600 N N . HIS A 1 75 ? -3.506 0.733 1.343 1.00 97.56 75 HIS A N 1
ATOM 601 C CA . HIS A 1 75 ? -3.479 1.774 0.314 1.00 97.56 75 HIS A CA 1
ATOM 602 C C . HIS A 1 75 ? -4.340 2.970 0.733 1.00 97.56 75 HIS A C 1
ATOM 604 O O . HIS A 1 75 ? -5.152 3.481 -0.034 1.00 97.56 75 HIS A O 1
ATOM 610 N N . VAL A 1 76 ? -4.193 3.373 1.995 1.00 94.94 76 VAL A N 1
ATOM 611 C CA . VAL A 1 76 ? -4.919 4.479 2.629 1.00 94.94 76 VAL A CA 1
ATOM 612 C C . VAL A 1 76 ? -3.938 5.378 3.382 1.00 94.94 76 VAL A C 1
ATOM 614 O O . VAL A 1 76 ? -2.844 4.918 3.718 1.00 94.94 76 VAL A O 1
ATOM 617 N N . PRO A 1 77 ? -4.294 6.643 3.675 1.00 94.50 77 PRO A N 1
ATOM 618 C CA . PRO A 1 77 ? -3.461 7.506 4.507 1.00 94.50 77 PRO A CA 1
ATOM 619 C C . PRO A 1 77 ? -3.166 6.873 5.875 1.00 94.50 77 PRO A C 1
ATOM 621 O O . PRO A 1 77 ? -4.062 6.314 6.510 1.00 94.50 77 PRO A O 1
ATOM 624 N N . THR A 1 78 ? -1.917 6.982 6.329 1.00 93.94 78 THR A N 1
ATOM 625 C CA . THR A 1 78 ? -1.451 6.486 7.636 1.00 93.94 78 THR A CA 1
ATOM 626 C C . THR A 1 78 ? -0.488 7.482 8.273 1.00 93.94 78 THR A C 1
ATOM 628 O O . THR A 1 78 ? 0.119 8.300 7.576 1.00 93.94 78 THR A O 1
ATOM 631 N N . SER A 1 79 ? -0.307 7.405 9.592 1.00 93.81 79 SER A N 1
ATOM 632 C CA . SER A 1 79 ? 0.585 8.308 10.333 1.00 93.81 79 SER A CA 1
ATOM 633 C C . SER A 1 79 ? 2.049 8.207 9.882 1.00 93.81 79 SER A C 1
ATOM 635 O O . SER A 1 79 ? 2.793 9.188 9.942 1.00 93.81 79 SER A O 1
ATOM 637 N N . VAL A 1 80 ? 2.453 7.037 9.375 1.00 90.94 80 VAL A N 1
ATOM 638 C CA . VAL A 1 80 ? 3.825 6.734 8.940 1.00 90.94 80 VAL A CA 1
ATOM 639 C C . VAL A 1 80 ? 4.134 7.178 7.508 1.00 90.94 80 VAL A C 1
ATOM 641 O O . VAL A 1 80 ? 5.305 7.236 7.136 1.00 90.94 80 VAL A O 1
ATOM 644 N N . ALA A 1 81 ? 3.113 7.520 6.718 1.00 91.69 81 ALA A N 1
ATOM 645 C CA . ALA A 1 81 ? 3.238 7.960 5.328 1.00 91.69 81 ALA A CA 1
ATOM 646 C C . ALA A 1 81 ? 3.165 9.492 5.184 1.00 91.69 81 ALA A C 1
ATOM 648 O O . ALA A 1 81 ? 2.579 10.021 4.243 1.00 91.69 81 ALA A O 1
ATOM 649 N N . THR A 1 82 ? 3.761 10.208 6.140 1.00 92.25 82 THR A N 1
ATOM 650 C CA . THR A 1 82 ? 3.864 11.675 6.156 1.00 92.25 82 THR A CA 1
ATOM 651 C C . THR A 1 82 ? 5.329 12.100 6.068 1.00 92.25 82 THR A C 1
ATOM 653 O O . THR A 1 82 ? 6.189 11.363 6.561 1.00 92.25 82 THR A O 1
ATOM 656 N N . PRO A 1 83 ? 5.659 13.291 5.529 1.00 91.19 83 PRO A N 1
ATOM 657 C CA . PRO A 1 83 ? 7.048 13.742 5.503 1.00 91.19 83 PRO A CA 1
ATOM 658 C C . PRO A 1 83 ? 7.714 13.750 6.879 1.00 91.19 83 PRO A C 1
ATOM 660 O O . PRO A 1 83 ? 8.812 13.228 7.046 1.00 91.19 83 PRO A O 1
ATOM 663 N N . LYS A 1 84 ? 7.005 14.241 7.905 1.00 90.12 84 LYS A N 1
ATOM 664 C CA . LYS A 1 84 ? 7.479 14.279 9.298 1.00 90.12 84 LYS A CA 1
ATOM 665 C C . LYS A 1 84 ? 7.826 12.883 9.824 1.00 90.12 84 LYS A C 1
ATOM 667 O O . LYS A 1 84 ? 8.879 12.705 10.439 1.00 90.12 84 LYS A O 1
ATOM 672 N N . ALA A 1 85 ? 6.972 11.888 9.577 1.00 88.06 85 ALA A N 1
ATOM 673 C CA . ALA A 1 85 ? 7.220 10.517 10.017 1.00 88.06 85 ALA A CA 1
ATOM 674 C C . ALA A 1 85 ? 8.360 9.852 9.236 1.00 88.06 85 ALA A C 1
ATOM 676 O O . ALA A 1 85 ? 9.203 9.192 9.846 1.00 88.06 85 ALA A O 1
ATOM 677 N N . ILE A 1 86 ? 8.432 10.070 7.919 1.00 88.75 86 ILE A N 1
ATOM 678 C CA . ILE A 1 86 ? 9.517 9.561 7.070 1.00 88.75 86 ILE A CA 1
ATOM 679 C C . ILE A 1 86 ? 10.858 10.160 7.510 1.00 88.75 86 ILE A C 1
ATOM 681 O O . ILE A 1 86 ? 11.805 9.414 7.750 1.00 88.75 86 ILE A O 1
ATOM 685 N N . LYS A 1 87 ? 10.920 11.477 7.734 1.00 87.69 87 LYS A N 1
ATOM 686 C CA . LYS A 1 87 ? 12.112 12.171 8.234 1.00 87.69 87 LYS A CA 1
ATOM 687 C C . LYS A 1 87 ? 12.563 11.620 9.585 1.00 87.69 87 LYS A C 1
ATOM 689 O O . LYS A 1 87 ? 13.733 11.283 9.764 1.00 87.69 87 LYS A O 1
ATOM 694 N N . LYS A 1 88 ? 11.626 11.474 10.534 1.00 84.25 88 LYS A N 1
ATOM 695 C CA . LYS A 1 88 ? 11.904 10.885 11.853 1.00 84.25 88 LYS A CA 1
ATOM 696 C C . LYS A 1 88 ? 12.468 9.470 11.710 1.00 84.25 88 LYS A C 1
ATOM 698 O O . LYS A 1 88 ? 13.465 9.143 12.346 1.00 84.25 88 LYS A O 1
ATOM 703 N N . LYS A 1 89 ? 11.883 8.647 10.841 1.00 80.56 89 LYS A N 1
ATOM 704 C CA . LYS A 1 89 ? 12.376 7.296 10.554 1.00 80.56 89 LYS A CA 1
ATOM 705 C C . LYS A 1 89 ? 13.806 7.310 10.006 1.00 80.56 89 LYS A C 1
ATOM 707 O O . LYS A 1 89 ? 14.646 6.590 10.531 1.00 80.56 89 LYS A O 1
ATOM 712 N N . ASN A 1 90 ? 14.086 8.159 9.017 1.00 75.56 90 ASN A N 1
ATOM 713 C CA . ASN A 1 90 ? 15.405 8.278 8.388 1.00 75.56 90 ASN A CA 1
ATOM 714 C C . ASN A 1 90 ? 16.477 8.759 9.384 1.00 75.56 90 ASN A C 1
ATOM 716 O O . ASN A 1 90 ? 17.614 8.296 9.356 1.00 75.56 90 ASN A O 1
ATOM 720 N N . SER A 1 91 ? 16.120 9.648 10.321 1.00 68.50 91 SER A N 1
ATOM 721 C CA . SER A 1 91 ? 17.044 10.051 11.392 1.00 68.50 91 SER A CA 1
ATOM 722 C C . SER A 1 91 ? 17.383 8.913 12.362 1.00 68.50 91 SER A C 1
ATOM 724 O O . SER A 1 91 ? 18.500 8.859 12.868 1.00 68.50 91 SER A O 1
ATOM 726 N N . LEU A 1 92 ? 16.446 7.986 12.592 1.00 65.38 92 LEU A N 1
ATOM 727 C CA . LEU A 1 92 ? 16.631 6.841 13.487 1.00 65.38 92 LEU A CA 1
ATOM 728 C C . LEU A 1 92 ? 17.320 5.658 12.784 1.00 65.38 92 LEU A C 1
ATOM 730 O O . LEU A 1 92 ? 18.063 4.919 13.427 1.00 65.38 92 LEU A O 1
ATOM 734 N N . SER A 1 93 ? 17.119 5.473 11.473 1.00 62.12 93 SER A N 1
ATOM 735 C CA . SER A 1 93 ? 17.755 4.393 10.700 1.00 62.12 93 SER A CA 1
ATOM 736 C C . SER A 1 93 ? 19.264 4.581 10.564 1.00 62.12 93 SER A C 1
ATOM 738 O O . SER A 1 93 ? 19.993 3.599 10.671 1.00 62.12 93 SER A O 1
ATOM 740 N N . LYS A 1 94 ? 19.752 5.828 10.469 1.00 59.56 94 LYS A N 1
ATOM 741 C CA . LYS A 1 94 ? 21.195 6.147 10.510 1.00 59.56 94 LYS A CA 1
ATOM 742 C C . LYS A 1 94 ? 21.887 5.685 11.805 1.00 59.56 94 LYS A C 1
ATOM 744 O O . LYS A 1 94 ? 23.108 5.593 11.840 1.00 59.56 94 LYS A O 1
ATOM 749 N N . GLN A 1 95 ? 21.123 5.381 12.859 1.00 47.97 95 GLN A N 1
ATOM 750 C CA . GLN A 1 95 ? 21.619 4.896 14.153 1.00 47.97 95 GLN A CA 1
ATOM 751 C C . GLN A 1 95 ? 21.364 3.394 14.384 1.00 47.97 95 GLN A C 1
ATOM 753 O O . GLN A 1 95 ? 21.778 2.856 15.408 1.00 47.97 95 GLN A O 1
ATOM 758 N N . SER A 1 96 ? 20.681 2.695 13.467 1.00 48.03 96 SER A N 1
ATOM 759 C CA . SER A 1 96 ? 20.223 1.316 13.671 1.00 48.03 96 SER A CA 1
ATOM 760 C C . SER A 1 96 ? 20.560 0.410 12.484 1.00 48.03 96 SER A C 1
ATOM 762 O O . SER A 1 96 ? 19.965 0.515 11.415 1.00 48.03 96 SER A O 1
ATOM 764 N N . ILE A 1 97 ? 21.379 -0.611 12.751 1.00 44.97 97 ILE A N 1
ATOM 765 C CA . ILE A 1 97 ? 21.665 -1.770 11.877 1.00 44.97 97 ILE A CA 1
ATOM 766 C C . ILE A 1 97 ? 20.406 -2.547 11.443 1.00 44.97 97 ILE A C 1
ATOM 768 O O . ILE A 1 97 ? 20.444 -3.333 10.503 1.00 44.97 97 ILE A O 1
ATOM 772 N N . TYR A 1 98 ? 19.275 -2.341 12.123 1.00 46.69 98 TYR A N 1
ATOM 773 C CA . TYR A 1 98 ? 18.077 -3.173 12.011 1.00 46.69 98 TYR A CA 1
ATOM 774 C C . TYR A 1 98 ? 16.968 -2.605 11.106 1.00 46.69 98 TYR A C 1
ATOM 776 O O . TYR A 1 98 ? 15.812 -3.024 11.216 1.00 46.69 98 TYR A O 1
ATOM 784 N N . GLY A 1 99 ? 17.313 -1.698 10.190 1.00 55.94 99 GLY A N 1
ATOM 785 C CA . GLY A 1 99 ? 16.495 -1.398 9.014 1.00 55.94 99 GLY A CA 1
ATOM 786 C C . GLY A 1 99 ? 15.429 -0.314 9.183 1.00 55.94 99 GLY A C 1
ATOM 787 O O . GLY A 1 99 ? 14.991 0.041 10.276 1.00 55.94 99 GLY A O 1
ATOM 788 N N . SER A 1 100 ? 15.016 0.215 8.037 1.00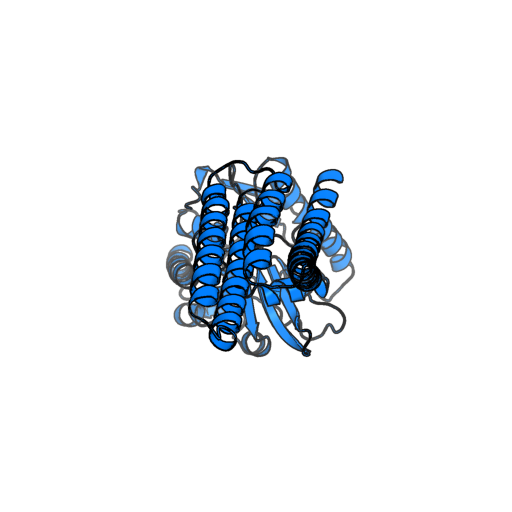 67.12 100 SER A N 1
ATOM 789 C CA . SER A 1 100 ? 14.182 1.398 7.828 1.00 67.12 100 SER A CA 1
ATOM 790 C C . SER A 1 100 ? 12.682 1.187 8.136 1.00 67.12 100 SER A C 1
ATOM 792 O O . SER A 1 100 ? 11.823 1.730 7.447 1.00 67.12 100 SER A O 1
ATOM 794 N N . ALA A 1 101 ? 12.305 0.398 9.140 1.00 84.75 101 ALA A N 1
ATOM 795 C CA . ALA A 1 101 ? 10.890 0.228 9.486 1.00 84.75 101 ALA A CA 1
ATOM 796 C C . ALA A 1 101 ? 10.372 1.416 10.320 1.00 84.75 101 ALA A C 1
ATOM 798 O O . ALA A 1 101 ? 11.025 1.847 11.269 1.00 84.75 101 ALA A O 1
ATOM 799 N N . ALA A 1 102 ? 9.194 1.946 9.990 1.00 88.00 102 ALA A N 1
ATOM 800 C CA . ALA A 1 102 ? 8.485 2.907 10.833 1.00 88.00 102 ALA A CA 1
ATOM 801 C C . ALA A 1 102 ? 7.687 2.161 11.908 1.00 88.00 102 ALA A C 1
ATOM 803 O O . ALA A 1 102 ? 7.247 1.038 11.684 1.00 88.00 102 ALA A O 1
ATOM 804 N N . HIS A 1 103 ? 7.463 2.789 13.057 1.00 89.19 103 HIS A N 1
ATOM 805 C CA . HIS A 1 103 ? 6.627 2.225 14.113 1.00 89.19 103 HIS A CA 1
ATOM 806 C C . HIS A 1 103 ? 5.200 2.759 13.992 1.00 89.19 103 HIS A C 1
ATOM 808 O O . HIS A 1 103 ? 4.998 3.973 13.966 1.00 89.19 103 HIS A O 1
ATOM 814 N N . LEU A 1 104 ? 4.221 1.858 13.951 1.00 90.69 104 LEU A N 1
ATOM 815 C CA . LEU A 1 104 ? 2.804 2.190 14.075 1.00 90.69 104 LEU A CA 1
ATOM 816 C C . LEU A 1 104 ? 2.359 2.043 15.529 1.00 90.69 104 LEU A C 1
ATOM 818 O O . LEU A 1 104 ? 2.835 1.175 16.264 1.00 90.69 104 LEU A O 1
ATOM 822 N N . SER A 1 105 ? 1.386 2.857 15.942 1.00 93.19 105 SER A N 1
ATOM 823 C CA . SER A 1 105 ? 0.702 2.603 17.210 1.00 93.19 105 SER A CA 1
ATOM 824 C C . SER A 1 105 ? -0.124 1.317 17.113 1.00 93.19 105 SER A C 1
ATOM 826 O O . SER A 1 105 ? -0.692 1.005 16.064 1.00 93.19 105 SER A O 1
ATOM 828 N N . GLN A 1 106 ? -0.264 0.591 18.225 1.00 94.25 106 GLN A N 1
ATOM 829 C CA . GLN A 1 106 ? -1.116 -0.602 18.259 1.00 94.25 106 GLN A CA 1
ATOM 830 C C . GLN A 1 106 ? -2.583 -0.275 17.914 1.00 94.25 106 GLN A C 1
ATOM 832 O O . GLN A 1 106 ? -3.252 -1.086 17.274 1.00 94.25 106 GLN A O 1
ATOM 837 N N . LYS A 1 107 ? -3.080 0.917 18.296 1.00 95.19 107 LYS A N 1
ATOM 838 C CA . LYS A 1 107 ? -4.439 1.396 17.965 1.00 95.19 107 LYS A CA 1
ATOM 839 C C . LYS A 1 107 ? -4.614 1.549 16.452 1.00 95.19 107 LYS A C 1
ATOM 841 O O . LYS A 1 107 ? -5.599 1.058 15.911 1.00 95.19 107 LYS A O 1
ATOM 846 N N . GLU A 1 108 ? -3.666 2.198 15.778 1.00 95.75 108 GLU A N 1
ATOM 847 C CA . GLU A 1 108 ? -3.716 2.401 14.326 1.00 95.75 108 GLU A CA 1
ATOM 848 C C . GLU A 1 108 ? -3.562 1.084 13.566 1.00 95.75 108 GLU A C 1
ATOM 850 O O . GLU A 1 108 ? -4.368 0.803 12.684 1.00 95.75 108 GLU A O 1
ATOM 855 N N . PHE A 1 109 ? -2.601 0.239 13.959 1.00 96.69 109 PHE A N 1
ATOM 856 C CA . PHE A 1 109 ? -2.419 -1.078 13.352 1.00 96.69 109 PHE A CA 1
ATOM 857 C C . PHE A 1 109 ? -3.694 -1.914 13.448 1.00 96.69 109 PHE A C 1
ATOM 859 O O . PHE A 1 109 ? -4.209 -2.340 12.420 1.00 96.69 109 PHE A O 1
ATOM 866 N N . GLN A 1 110 ? -4.263 -2.082 14.648 1.00 96.69 110 GLN A N 1
ATOM 867 C CA . GLN A 1 110 ? -5.517 -2.822 14.805 1.00 96.69 110 GLN A CA 1
ATOM 868 C C . GLN A 1 110 ? -6.660 -2.173 14.012 1.00 96.69 110 GLN A C 1
ATOM 870 O O . GLN A 1 110 ? -7.477 -2.881 13.439 1.00 96.69 110 GLN A O 1
ATOM 875 N N . GLY A 1 111 ? -6.691 -0.842 13.914 1.00 96.56 111 GLY A N 1
ATOM 876 C CA . GLY A 1 111 ? -7.650 -0.134 13.070 1.00 96.56 111 GLY A CA 1
ATOM 877 C C . GLY A 1 111 ? -7.539 -0.482 11.581 1.00 96.56 111 GLY A C 1
ATOM 878 O O . GLY A 1 111 ? -8.560 -0.484 10.900 1.00 96.56 111 GLY A O 1
ATOM 879 N N . LEU A 1 112 ? -6.343 -0.796 11.073 1.00 96.62 112 LEU A N 1
ATOM 880 C CA . LEU A 1 112 ? -6.158 -1.307 9.711 1.00 96.62 112 LEU A CA 1
ATOM 881 C C . LEU A 1 112 ? -6.605 -2.769 9.592 1.00 96.62 112 LEU A C 1
ATOM 883 O O . LEU A 1 112 ? -7.266 -3.119 8.622 1.00 96.62 112 LEU A O 1
ATOM 887 N N . VAL A 1 113 ? -6.309 -3.600 10.594 1.00 97.25 113 VAL A N 1
ATOM 888 C CA . VAL A 1 113 ? -6.749 -5.007 10.649 1.00 97.25 113 VAL A CA 1
ATOM 889 C C . VAL A 1 113 ? -8.273 -5.112 10.626 1.00 97.25 113 VAL A C 1
ATOM 891 O O . VAL A 1 113 ? -8.832 -5.877 9.851 1.00 97.25 113 VAL A O 1
ATOM 894 N N . ASP A 1 114 ? -8.953 -4.290 11.426 1.00 95.75 114 ASP A N 1
ATOM 895 C CA . ASP A 1 114 ? -10.417 -4.245 11.510 1.00 95.75 114 ASP A CA 1
ATOM 896 C C . ASP A 1 114 ? -11.067 -3.715 10.211 1.00 95.75 114 ASP A C 1
ATOM 898 O O . ASP A 1 114 ? -12.286 -3.774 10.050 1.00 95.75 114 ASP A O 1
ATOM 902 N N . ARG A 1 115 ? -10.265 -3.160 9.293 1.00 94.25 115 ARG A N 1
ATOM 903 C CA . ARG A 1 115 ? -10.677 -2.670 7.970 1.00 94.25 115 ARG A CA 1
ATOM 904 C C . ARG A 1 115 ? -10.303 -3.641 6.855 1.00 94.25 115 ARG A C 1
ATOM 906 O O . ARG A 1 115 ? -10.291 -3.236 5.693 1.00 94.25 115 ARG A O 1
ATOM 913 N N . ASP A 1 116 ? -9.987 -4.891 7.176 1.00 96.69 116 ASP A N 1
ATOM 914 C CA . ASP A 1 116 ? -9.738 -5.885 6.143 1.00 96.69 116 ASP A CA 1
ATOM 915 C C . ASP A 1 116 ? -10.904 -5.960 5.147 1.00 96.69 116 ASP A C 1
ATOM 917 O O . ASP A 1 116 ? -12.073 -5.960 5.533 1.00 96.69 116 ASP A O 1
ATOM 921 N N . GLY A 1 117 ? -10.591 -5.970 3.852 1.00 92.06 117 GLY A N 1
ATOM 922 C CA . GLY A 1 117 ? -11.618 -5.966 2.809 1.00 92.06 117 GLY A CA 1
ATOM 923 C C . GLY A 1 117 ? -12.224 -4.594 2.508 1.00 92.06 117 GLY A C 1
ATOM 924 O O . GLY A 1 117 ? -13.100 -4.519 1.651 1.00 92.06 117 GLY A O 1
ATOM 925 N N . LEU A 1 118 ? -11.765 -3.509 3.150 1.00 91.94 118 LEU A N 1
ATOM 926 C CA . LEU A 1 118 ? -12.192 -2.149 2.809 1.00 91.94 118 LEU A CA 1
ATOM 927 C C . LEU A 1 118 ? -11.973 -1.877 1.318 1.00 91.94 118 LEU A C 1
ATOM 929 O O . LEU A 1 118 ? -10.894 -2.165 0.796 1.00 91.94 118 LEU A O 1
ATOM 933 N N . THR A 1 119 ? -12.968 -1.283 0.661 1.00 90.69 119 THR A N 1
ATOM 934 C CA . THR A 1 119 ? -12.927 -0.905 -0.754 1.00 90.69 119 THR A CA 1
ATOM 935 C C . THR A 1 119 ? -12.965 0.611 -0.964 1.00 90.69 119 THR A C 1
ATOM 937 O O . THR A 1 119 ? -13.434 1.356 -0.100 1.00 90.69 119 THR A O 1
ATOM 940 N N . ASP A 1 120 ? -12.457 1.071 -2.109 1.00 84.19 120 ASP A N 1
ATOM 941 C CA . ASP A 1 120 ? -12.655 2.434 -2.609 1.00 84.19 120 ASP A CA 1
ATOM 942 C C . ASP A 1 120 ? -14.055 2.626 -3.233 1.00 84.19 120 ASP A C 1
ATOM 944 O O . ASP A 1 120 ? -14.913 1.737 -3.195 1.00 84.19 120 ASP A O 1
ATOM 948 N N . ALA A 1 121 ? -14.307 3.817 -3.783 1.00 76.00 121 ALA A N 1
ATOM 949 C CA . ALA A 1 121 ? -15.593 4.174 -4.384 1.00 76.00 121 ALA A CA 1
ATOM 950 C C . ALA A 1 121 ? -15.933 3.325 -5.622 1.00 76.00 121 ALA A C 1
ATOM 952 O O . ALA A 1 121 ? -17.106 3.158 -5.954 1.00 76.00 121 ALA A O 1
ATOM 953 N N . GLU A 1 122 ? -14.920 2.774 -6.281 1.00 77.38 122 GLU A N 1
ATOM 954 C CA . GLU A 1 122 ? -15.035 1.889 -7.432 1.00 77.38 122 GLU A CA 1
ATOM 955 C C . GLU A 1 122 ? -15.100 0.405 -7.050 1.00 77.38 122 GLU A C 1
ATOM 957 O O . GLU A 1 122 ? -15.155 -0.452 -7.930 1.00 77.38 122 GLU A O 1
ATOM 962 N N . GLY A 1 123 ? -15.123 0.089 -5.753 1.00 83.31 123 GLY A N 1
ATOM 963 C CA . GLY A 1 123 ? -15.203 -1.282 -5.259 1.00 83.31 123 GLY A CA 1
ATOM 964 C C . GLY A 1 123 ? -13.867 -2.026 -5.261 1.00 83.31 123 GLY A C 1
ATOM 965 O O . GLY A 1 123 ? -13.850 -3.225 -4.986 1.00 83.31 123 GLY A O 1
ATOM 966 N N . ASN A 1 124 ? -12.739 -1.357 -5.519 1.00 86.00 124 ASN A N 1
ATOM 967 C CA . ASN A 1 124 ? -11.425 -1.987 -5.417 1.00 86.00 124 ASN A CA 1
ATOM 968 C C . ASN A 1 124 ? -11.018 -2.096 -3.954 1.00 86.00 124 ASN A C 1
ATOM 970 O O . ASN A 1 124 ? -11.061 -1.115 -3.218 1.00 86.00 124 ASN A O 1
ATOM 974 N N . ARG A 1 125 ? -10.553 -3.269 -3.530 1.00 93.56 125 ARG A N 1
ATOM 975 C CA . ARG A 1 125 ? -10.045 -3.469 -2.170 1.00 93.56 125 ARG A CA 1
ATOM 976 C C . ARG A 1 125 ? -8.743 -2.692 -1.944 1.00 93.56 125 ARG A C 1
ATOM 978 O O . ARG A 1 125 ? -7.763 -2.885 -2.662 1.00 93.56 125 ARG A O 1
ATOM 985 N N . ILE A 1 126 ? -8.728 -1.860 -0.905 1.00 95.06 126 ILE A N 1
ATOM 986 C CA . ILE A 1 126 ? -7.627 -0.960 -0.528 1.00 95.06 126 ILE A CA 1
ATOM 987 C C . ILE A 1 126 ? -6.935 -1.349 0.785 1.00 95.06 126 ILE A C 1
ATOM 989 O O . ILE A 1 126 ? -5.893 -0.780 1.110 1.00 95.06 126 ILE A O 1
ATOM 993 N N . VAL A 1 127 ? -7.473 -2.317 1.534 1.00 97.75 127 VAL A N 1
ATOM 994 C CA . VAL A 1 127 ? -6.819 -2.901 2.717 1.00 97.75 127 VAL A CA 1
ATOM 995 C C . VAL A 1 127 ? -6.905 -4.425 2.669 1.00 97.75 127 VAL A C 1
ATOM 997 O O . VAL A 1 127 ? -7.975 -5.000 2.446 1.00 97.75 127 VAL A O 1
ATOM 1000 N N . TRP A 1 128 ? -5.763 -5.070 2.884 1.00 98.38 128 TRP A N 1
ATOM 1001 C CA . TRP A 1 128 ? -5.591 -6.515 2.802 1.00 98.38 128 TRP A CA 1
ATOM 1002 C C . TRP A 1 128 ? -4.845 -7.037 4.021 1.00 98.38 128 TRP A C 1
ATOM 1004 O O . TRP A 1 128 ? -3.754 -6.555 4.319 1.00 98.38 128 TRP A O 1
ATOM 1014 N N . VAL A 1 129 ? -5.391 -8.055 4.677 1.00 98.19 129 VAL A N 1
ATOM 1015 C CA . VAL A 1 129 ? -4.726 -8.813 5.737 1.00 98.19 129 VAL A CA 1
ATOM 1016 C C . VAL A 1 129 ? -4.241 -10.152 5.189 1.00 98.19 129 VAL A C 1
ATOM 1018 O O . VAL A 1 129 ? -4.969 -10.878 4.516 1.00 98.19 129 VAL A O 1
ATOM 1021 N N . VAL A 1 130 ? -2.989 -10.471 5.492 1.00 97.62 130 VAL A N 1
ATOM 1022 C CA . VAL A 1 130 ? -2.302 -11.705 5.122 1.00 97.62 130 VAL A CA 1
ATOM 1023 C C . VAL A 1 130 ? -1.743 -12.332 6.393 1.00 97.62 130 VAL A C 1
ATOM 1025 O O . VAL A 1 130 ? -1.196 -11.638 7.254 1.00 97.62 130 VAL A O 1
ATOM 1028 N N . ASP A 1 131 ? -1.867 -13.648 6.521 1.00 97.12 131 ASP A N 1
ATOM 1029 C CA . ASP A 1 131 ? -1.234 -14.378 7.615 1.00 97.12 131 ASP A CA 1
ATOM 1030 C C . ASP A 1 131 ? 0.299 -14.235 7.536 1.00 97.12 131 ASP A C 1
ATOM 1032 O O . ASP A 1 131 ? 0.911 -14.396 6.474 1.00 97.12 131 ASP A O 1
ATOM 1036 N N . HIS A 1 132 ? 0.930 -13.902 8.665 1.00 96.12 132 HIS A N 1
ATOM 1037 C CA . HIS A 1 132 ? 2.376 -13.685 8.714 1.00 96.12 132 HIS A CA 1
ATOM 1038 C C . HIS A 1 132 ? 3.170 -14.944 8.361 1.00 96.12 132 HIS A C 1
ATOM 1040 O O . HIS A 1 132 ? 4.150 -14.840 7.625 1.00 96.12 132 HIS A O 1
ATOM 1046 N N . ALA A 1 133 ? 2.743 -16.118 8.829 1.00 95.69 133 ALA A N 1
ATOM 1047 C CA . ALA A 1 133 ? 3.413 -17.381 8.546 1.00 95.69 133 ALA A CA 1
ATOM 1048 C C . ALA A 1 133 ? 3.341 -17.727 7.052 1.00 95.69 133 ALA A C 1
ATOM 1050 O O . ALA A 1 133 ? 4.322 -18.214 6.490 1.00 95.69 133 ALA A O 1
ATOM 1051 N N . VAL A 1 134 ? 2.224 -17.399 6.391 1.00 96.75 134 VAL A N 1
ATOM 1052 C CA . VAL A 1 134 ? 2.067 -17.582 4.938 1.00 96.75 134 VAL A CA 1
ATOM 1053 C C . VAL A 1 134 ? 3.068 -16.721 4.165 1.00 96.75 134 VAL A C 1
ATOM 1055 O O . VAL A 1 134 ? 3.756 -17.233 3.283 1.00 96.75 134 VAL A O 1
ATOM 1058 N N . LEU A 1 135 ? 3.210 -15.434 4.507 1.00 95.75 135 LEU A N 1
ATOM 1059 C CA . LEU A 1 135 ? 4.217 -14.578 3.866 1.00 95.75 135 LEU A CA 1
ATOM 1060 C C . LEU A 1 135 ? 5.648 -15.017 4.225 1.00 95.75 135 LEU A C 1
ATOM 1062 O O . LEU A 1 135 ? 6.526 -15.030 3.367 1.00 95.75 135 LEU A O 1
ATOM 1066 N N . ALA A 1 136 ? 5.903 -15.405 5.475 1.00 94.00 136 ALA A N 1
ATOM 1067 C CA . ALA A 1 136 ? 7.232 -15.802 5.941 1.00 94.00 136 ALA A CA 1
ATOM 1068 C C . ALA A 1 136 ? 7.765 -17.081 5.269 1.00 94.00 136 ALA A C 1
ATOM 1070 O O . ALA A 1 136 ? 8.987 -17.233 5.156 1.00 94.00 136 ALA A O 1
ATOM 1071 N N . ALA A 1 137 ? 6.866 -17.967 4.829 1.00 95.31 137 ALA A N 1
ATOM 1072 C CA . ALA A 1 137 ? 7.178 -19.199 4.105 1.00 95.31 137 ALA A CA 1
ATOM 1073 C C . ALA A 1 137 ? 7.249 -19.024 2.576 1.00 95.31 137 ALA A C 1
ATOM 1075 O O . ALA A 1 137 ? 7.678 -19.945 1.881 1.00 95.31 137 ALA A O 1
ATOM 1076 N N . ALA A 1 138 ? 6.817 -17.879 2.042 1.00 95.81 138 ALA A N 1
ATOM 1077 C CA . ALA A 1 138 ? 6.821 -17.636 0.606 1.00 95.81 138 ALA A CA 1
ATOM 1078 C C . ALA A 1 138 ? 8.254 -17.508 0.039 1.00 95.81 138 ALA A C 1
ATOM 1080 O O . ALA A 1 138 ? 9.198 -17.219 0.781 1.00 95.81 138 ALA A O 1
ATOM 1081 N N . PRO A 1 139 ? 8.453 -17.733 -1.272 1.00 94.19 139 PRO A N 1
ATOM 1082 C CA . PRO A 1 139 ? 9.734 -17.462 -1.912 1.00 94.19 139 PRO A CA 1
ATOM 1083 C C . PRO A 1 139 ? 10.080 -15.968 -1.867 1.00 94.19 139 PRO A C 1
ATOM 1085 O O . PRO A 1 139 ? 9.247 -15.118 -2.159 1.00 94.19 139 PRO A O 1
ATOM 1088 N N . PHE A 1 140 ? 11.333 -15.651 -1.559 1.00 89.75 140 PHE A N 1
ATOM 1089 C CA . PHE A 1 140 ? 11.860 -14.286 -1.544 1.00 89.75 140 PHE A CA 1
ATOM 1090 C C . PHE A 1 140 ? 12.804 -14.076 -2.734 1.00 89.75 140 PHE A C 1
ATOM 1092 O O . PHE A 1 140 ? 13.549 -14.993 -3.079 1.00 89.75 140 PHE A O 1
ATOM 1099 N N . CYS A 1 141 ? 12.833 -12.861 -3.298 1.00 90.31 141 CYS A N 1
ATOM 1100 C CA . CYS A 1 141 ? 13.609 -12.474 -4.488 1.00 90.31 141 CYS A CA 1
ATOM 1101 C C . CYS A 1 141 ? 12.966 -12.938 -5.815 1.00 90.31 141 CYS A C 1
ATOM 1103 O O . CYS A 1 141 ? 11.741 -12.985 -5.925 1.00 90.31 141 CYS A O 1
ATOM 1105 N N . GLY A 1 142 ? 13.775 -13.141 -6.859 1.00 93.69 142 GLY A N 1
ATOM 1106 C CA . GLY A 1 142 ? 13.351 -13.432 -8.226 1.00 93.69 142 GLY A CA 1
ATOM 1107 C C . GLY A 1 142 ? 12.564 -14.734 -8.333 1.00 93.69 142 GLY A C 1
ATOM 1108 O O . GLY A 1 142 ? 13.117 -15.810 -8.114 1.00 93.69 142 GLY A O 1
ATOM 1109 N N . ILE A 1 143 ? 11.297 -14.632 -8.730 1.00 96.75 143 ILE A N 1
ATOM 1110 C CA . ILE A 1 143 ? 10.403 -15.767 -8.963 1.00 96.75 143 ILE A CA 1
ATOM 1111 C C . ILE A 1 143 ? 9.856 -15.761 -10.395 1.00 96.75 143 ILE A C 1
ATOM 1113 O O . ILE A 1 143 ? 9.696 -14.686 -10.980 1.00 96.75 143 ILE A O 1
ATOM 1117 N N . PRO A 1 144 ? 9.534 -16.938 -10.960 1.00 97.38 144 PRO A N 1
ATOM 1118 C CA . PRO A 1 144 ? 8.821 -17.039 -12.231 1.00 97.38 144 PRO A CA 1
ATOM 1119 C C . PRO A 1 144 ? 7.472 -16.298 -12.215 1.00 97.38 144 PRO A C 1
ATOM 1121 O O . PRO A 1 144 ? 6.747 -16.323 -11.216 1.00 97.38 144 PRO A O 1
ATOM 1124 N N . LEU A 1 145 ? 7.110 -15.641 -13.320 1.00 95.62 145 LEU A N 1
ATOM 1125 C CA . LEU A 1 145 ? 5.879 -14.843 -13.428 1.00 95.62 145 LEU A CA 1
ATOM 1126 C C . LEU A 1 145 ? 4.594 -15.671 -13.266 1.00 95.62 145 LEU A C 1
ATOM 1128 O O . LEU A 1 145 ? 3.607 -15.174 -12.723 1.00 95.62 145 LEU A O 1
ATOM 1132 N N . ASP A 1 146 ? 4.605 -16.936 -13.684 1.00 94.50 146 ASP A N 1
ATOM 1133 C CA . ASP A 1 146 ? 3.494 -17.882 -13.503 1.00 94.50 146 ASP A CA 1
ATOM 1134 C C . ASP A 1 146 ? 3.267 -18.2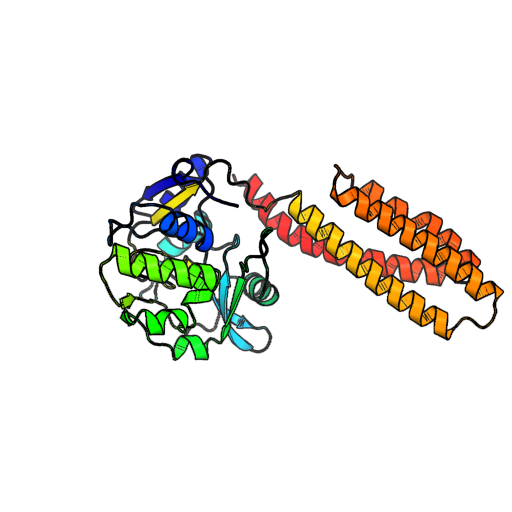62 -12.024 1.00 94.50 146 ASP A C 1
ATOM 1136 O O . ASP A 1 146 ? 2.155 -18.616 -11.620 1.00 94.50 146 ASP A O 1
ATOM 1140 N N . GLN A 1 147 ? 4.303 -18.130 -11.192 1.00 97.31 147 GLN A N 1
ATOM 1141 C CA . GLN A 1 147 ? 4.239 -18.277 -9.738 1.00 97.31 147 GLN A CA 1
ATOM 1142 C C . GLN A 1 147 ? 3.970 -16.944 -9.034 1.00 97.31 147 GLN A C 1
ATOM 1144 O O . GLN A 1 147 ? 3.409 -16.933 -7.936 1.00 97.31 147 GLN A O 1
ATOM 1149 N N . ALA A 1 148 ? 4.303 -15.817 -9.667 1.00 97.50 148 ALA A N 1
ATOM 1150 C CA . ALA A 1 148 ? 4.174 -14.499 -9.062 1.00 97.50 148 ALA A CA 1
ATOM 1151 C C . ALA A 1 148 ? 2.742 -14.156 -8.659 1.00 97.50 148 ALA A C 1
ATOM 1153 O O . ALA A 1 148 ? 2.542 -13.609 -7.578 1.00 97.50 148 ALA A O 1
ATOM 1154 N N . LEU A 1 149 ? 1.732 -14.532 -9.448 1.00 97.00 149 LEU A N 1
ATOM 1155 C CA . LEU A 1 149 ? 0.334 -14.266 -9.088 1.00 97.00 149 LEU A CA 1
ATOM 1156 C C . LEU A 1 149 ? -0.105 -15.006 -7.809 1.00 97.00 149 LEU A C 1
ATOM 1158 O O . LEU A 1 149 ? -0.945 -14.501 -7.069 1.00 97.00 149 LEU A O 1
ATOM 1162 N N . LYS A 1 150 ? 0.484 -16.178 -7.534 1.00 97.62 150 LYS A N 1
ATOM 1163 C CA . LYS A 1 150 ? 0.195 -16.997 -6.343 1.00 97.62 150 LYS A CA 1
ATOM 1164 C C . LYS A 1 150 ? 0.960 -16.533 -5.105 1.00 97.62 150 LYS A C 1
ATOM 1166 O O . LYS A 1 150 ? 0.649 -16.968 -3.998 1.00 97.62 150 LYS A O 1
ATOM 1171 N N . HIS A 1 151 ? 1.971 -15.684 -5.274 1.00 98.31 151 HIS A N 1
ATOM 1172 C CA . HIS A 1 151 ? 2.758 -15.188 -4.158 1.00 98.31 151 HIS A CA 1
ATOM 1173 C C . HIS A 1 151 ? 1.885 -14.289 -3.251 1.00 98.31 151 HIS A C 1
ATOM 1175 O O . HIS A 1 151 ? 1.238 -13.364 -3.753 1.00 98.31 151 HIS A O 1
ATOM 1181 N N . PRO A 1 152 ? 1.885 -14.488 -1.916 1.00 98.06 152 PRO A N 1
ATOM 1182 C CA . PRO A 1 152 ? 0.947 -13.826 -0.998 1.00 98.06 152 PRO A CA 1
ATOM 1183 C C . PRO A 1 152 ? 1.080 -12.299 -0.944 1.00 98.06 152 PRO A C 1
ATOM 1185 O O . PRO A 1 152 ? 0.133 -11.618 -0.568 1.00 98.06 152 PRO A O 1
ATOM 1188 N N . GLN A 1 153 ? 2.228 -11.743 -1.340 1.00 98.38 153 GLN A N 1
ATOM 1189 C CA . GLN A 1 153 ? 2.402 -10.294 -1.487 1.00 98.38 153 GLN A CA 1
ATOM 1190 C C . GLN A 1 153 ? 1.742 -9.732 -2.753 1.00 98.38 153 GLN A C 1
ATOM 1192 O O . GLN A 1 153 ? 1.289 -8.599 -2.720 1.00 98.38 153 GLN A O 1
ATOM 1197 N N . THR A 1 154 ? 1.684 -10.459 -3.870 1.00 98.44 154 THR A N 1
ATOM 1198 C CA . THR A 1 154 ? 1.466 -9.850 -5.196 1.00 98.44 154 THR A CA 1
ATOM 1199 C C . THR A 1 154 ? 0.111 -9.165 -5.329 1.00 98.44 154 THR A C 1
ATOM 1201 O O . THR A 1 154 ? 0.050 -7.992 -5.696 1.00 98.44 154 THR A O 1
ATOM 1204 N N . ILE A 1 155 ? -0.975 -9.868 -5.002 1.00 98.44 155 ILE A N 1
ATOM 1205 C CA . ILE A 1 155 ? -2.336 -9.324 -5.111 1.00 98.44 155 ILE A CA 1
ATOM 1206 C C . ILE A 1 155 ? -2.567 -8.188 -4.097 1.00 98.44 155 ILE A C 1
ATOM 1208 O O . ILE A 1 155 ? -3.004 -7.116 -4.526 1.00 98.44 155 ILE A O 1
ATOM 1212 N N . PRO A 1 156 ? -2.241 -8.350 -2.796 1.00 98.50 156 PRO A N 1
ATOM 1213 C CA . PRO A 1 156 ? -2.335 -7.267 -1.819 1.00 98.50 156 PRO A CA 1
ATOM 1214 C C . PRO A 1 156 ? -1.467 -6.055 -2.143 1.00 98.50 156 PRO A C 1
ATOM 1216 O O . PRO A 1 156 ? -1.880 -4.937 -1.893 1.00 98.50 156 PRO A O 1
ATOM 1219 N N . PHE A 1 157 ? -0.273 -6.262 -2.697 1.00 98.44 157 PHE A N 1
ATOM 1220 C CA . PHE A 1 157 ? 0.660 -5.192 -3.031 1.00 98.44 157 PHE A CA 1
ATOM 1221 C C . PHE A 1 157 ? 0.173 -4.376 -4.223 1.00 98.44 157 PHE A C 1
ATOM 1223 O O . PHE A 1 157 ? 0.172 -3.149 -4.174 1.00 98.44 157 PHE A O 1
ATOM 1230 N N . LEU A 1 158 ? -0.237 -5.057 -5.296 1.00 97.88 158 LEU A N 1
ATOM 1231 C CA . LEU A 1 158 ? -0.695 -4.411 -6.523 1.00 97.88 158 LEU A CA 1
ATOM 1232 C C . LEU A 1 158 ? -2.138 -3.906 -6.398 1.00 97.88 158 LEU A C 1
ATOM 1234 O O . LEU A 1 158 ? -2.559 -3.099 -7.217 1.00 97.88 158 LEU A O 1
ATOM 1238 N N . GLY A 1 159 ? -2.883 -4.331 -5.375 1.00 96.62 159 GLY A N 1
ATOM 1239 C CA . GLY A 1 159 ? -4.236 -3.860 -5.088 1.00 96.62 159 GLY A CA 1
ATOM 1240 C C . GLY A 1 159 ? -5.317 -4.541 -5.921 1.00 96.62 159 GLY A C 1
ATOM 1241 O O . GLY A 1 159 ? -6.212 -3.865 -6.421 1.00 96.62 159 GLY A O 1
ATOM 1242 N N . GLY A 1 160 ? -5.239 -5.859 -6.110 1.00 96.25 160 GLY A N 1
ATOM 1243 C CA . GLY A 1 160 ? -6.297 -6.648 -6.753 1.00 96.25 160 GLY A CA 1
ATOM 1244 C C . GLY A 1 160 ? -5.798 -7.603 -7.834 1.00 96.25 160 GLY A C 1
ATOM 1245 O O . GLY A 1 160 ? -4.788 -7.361 -8.490 1.00 96.25 160 GLY A O 1
ATOM 1246 N N . GLU A 1 161 ? -6.524 -8.705 -8.020 1.00 96.62 161 GLU A N 1
ATOM 1247 C CA . GLU A 1 161 ? -6.099 -9.818 -8.875 1.00 96.62 161 GLU A CA 1
ATOM 1248 C C . GLU A 1 161 ? -6.034 -9.439 -10.359 1.00 96.62 161 GLU A C 1
ATOM 1250 O O . GLU A 1 161 ? -5.018 -9.670 -11.010 1.00 96.62 161 GLU A O 1
ATOM 1255 N N . GLU A 1 162 ? -7.074 -8.795 -10.892 1.00 95.69 162 GLU A N 1
ATOM 1256 C CA . GLU A 1 162 ? -7.103 -8.377 -12.302 1.00 95.69 162 GLU A CA 1
ATOM 1257 C C . GLU A 1 162 ? -6.008 -7.354 -12.623 1.00 95.69 162 GLU A C 1
ATOM 1259 O O . GLU A 1 162 ? -5.354 -7.415 -13.667 1.00 95.69 162 GLU A O 1
ATOM 1264 N N . ARG A 1 163 ? -5.741 -6.445 -11.682 1.00 95.50 163 ARG A N 1
ATOM 1265 C CA . ARG A 1 163 ? -4.635 -5.492 -11.778 1.00 95.50 163 ARG A CA 1
ATOM 1266 C C . ARG A 1 163 ? -3.285 -6.205 -11.736 1.00 95.50 163 ARG A C 1
ATOM 1268 O O . ARG A 1 163 ? -2.424 -5.898 -12.554 1.00 95.50 163 ARG A O 1
ATOM 1275 N N . ALA A 1 164 ? -3.123 -7.192 -10.855 1.00 97.75 164 ALA A N 1
ATOM 1276 C CA . ALA A 1 164 ? -1.913 -8.001 -10.777 1.00 97.75 164 ALA A CA 1
ATOM 1277 C C . ALA A 1 164 ? -1.648 -8.787 -12.070 1.00 97.75 164 ALA A C 1
ATOM 1279 O O . ALA A 1 164 ? -0.536 -8.737 -12.589 1.00 97.75 164 ALA A O 1
ATOM 1280 N N . LYS A 1 165 ? -2.665 -9.442 -12.646 1.00 97.50 165 LYS A N 1
ATOM 1281 C CA . LYS A 1 165 ? -2.552 -10.153 -13.934 1.00 97.50 165 LYS A CA 1
ATOM 1282 C C . LYS A 1 165 ? -2.085 -9.224 -15.055 1.00 97.50 165 LYS A C 1
ATOM 1284 O O . LYS A 1 165 ? -1.148 -9.553 -15.781 1.00 97.50 165 LYS A O 1
ATOM 1289 N N . ARG A 1 166 ? -2.713 -8.049 -15.176 1.00 96.06 166 ARG A N 1
ATOM 1290 C CA . ARG A 1 166 ? -2.334 -7.035 -16.172 1.00 96.06 166 ARG A CA 1
ATOM 1291 C C . ARG A 1 166 ? -0.912 -6.530 -15.941 1.00 96.06 166 ARG A C 1
ATOM 1293 O O . ARG A 1 166 ? -0.134 -6.493 -16.886 1.00 96.06 166 ARG A O 1
ATOM 1300 N N . TYR A 1 167 ? -0.557 -6.206 -14.697 1.00 95.94 167 TYR A N 1
ATOM 1301 C CA . TYR A 1 167 ? 0.786 -5.744 -14.349 1.00 95.94 167 TYR A CA 1
ATOM 1302 C C . TYR A 1 167 ? 1.860 -6.768 -14.716 1.00 95.94 167 TYR A C 1
ATOM 1304 O O . TYR A 1 167 ? 2.834 -6.407 -15.362 1.00 95.94 167 TYR A O 1
ATOM 1312 N N . LEU A 1 168 ? 1.683 -8.040 -14.345 1.00 96.50 168 LEU A N 1
ATOM 1313 C CA . LEU A 1 168 ? 2.667 -9.092 -14.620 1.00 96.50 168 LEU A CA 1
ATOM 1314 C C . LEU A 1 168 ? 2.850 -9.330 -16.125 1.00 96.50 168 LEU A C 1
ATOM 1316 O O . LEU A 1 168 ? 3.974 -9.541 -16.575 1.00 96.50 168 LEU A O 1
ATOM 1320 N N . LYS A 1 169 ? 1.769 -9.243 -16.912 1.00 95.50 169 LYS A N 1
ATOM 1321 C CA . LYS A 1 169 ? 1.840 -9.313 -18.378 1.00 95.50 169 LYS A CA 1
ATOM 1322 C C . LYS A 1 169 ? 2.654 -8.154 -18.960 1.00 95.50 169 LYS A C 1
ATOM 1324 O O . LYS A 1 169 ? 3.518 -8.379 -19.805 1.00 95.50 169 LYS A O 1
ATOM 1329 N N . GLU A 1 170 ? 2.382 -6.928 -18.517 1.00 93.06 170 GLU A N 1
ATOM 1330 C CA . GLU A 1 170 ? 3.111 -5.751 -18.997 1.00 93.06 170 GLU A CA 1
ATOM 1331 C C . GLU A 1 170 ? 4.567 -5.737 -18.519 1.00 93.06 170 GLU A C 1
ATOM 1333 O O . GLU A 1 170 ? 5.453 -5.410 -19.301 1.00 93.06 170 GLU A O 1
ATOM 1338 N N . HIS A 1 171 ? 4.836 -6.199 -17.295 1.00 93.12 171 HIS A N 1
ATOM 1339 C CA . HIS A 1 171 ? 6.184 -6.396 -16.756 1.00 93.12 171 HIS A CA 1
ATOM 1340 C C . HIS A 1 171 ? 7.005 -7.351 -17.627 1.00 93.12 171 HIS A C 1
ATOM 1342 O O . HIS A 1 171 ? 8.130 -7.024 -17.997 1.00 93.12 171 HIS A O 1
ATOM 1348 N N . ALA A 1 172 ? 6.429 -8.499 -18.005 1.00 94.12 172 ALA A N 1
ATOM 1349 C CA . ALA A 1 172 ? 7.080 -9.472 -18.885 1.00 94.12 172 ALA A CA 1
ATOM 1350 C C . ALA A 1 172 ? 7.501 -8.844 -20.220 1.00 94.12 172 ALA A C 1
ATOM 1352 O O . ALA A 1 172 ? 8.617 -9.047 -20.695 1.00 94.12 172 ALA A O 1
ATOM 1353 N N . ARG A 1 173 ? 6.590 -8.058 -20.811 1.00 91.94 173 ARG A N 1
ATOM 1354 C CA . ARG A 1 173 ? 6.796 -7.369 -22.088 1.00 91.94 173 ARG A CA 1
ATOM 1355 C C . ARG A 1 173 ? 7.858 -6.279 -21.974 1.00 91.94 173 ARG A C 1
ATOM 1357 O O . ARG A 1 173 ? 8.734 -6.202 -22.826 1.00 91.94 173 ARG A O 1
ATOM 1364 N N . ALA A 1 174 ? 7.762 -5.445 -20.945 1.00 89.00 174 ALA A N 1
ATOM 1365 C CA . ALA A 1 174 ? 8.614 -4.281 -20.753 1.00 89.00 174 ALA A CA 1
ATOM 1366 C C . ALA A 1 174 ? 10.074 -4.639 -20.460 1.00 89.00 174 ALA A C 1
ATOM 1368 O O . ALA A 1 174 ? 10.977 -4.009 -21.003 1.00 89.00 174 ALA A O 1
ATOM 1369 N N . TYR A 1 175 ? 10.294 -5.652 -19.621 1.00 88.88 175 TYR A N 1
ATOM 1370 C CA . TYR A 1 175 ? 11.627 -6.076 -19.187 1.00 88.88 175 TYR A CA 1
ATOM 1371 C C . TYR A 1 175 ? 12.154 -7.300 -19.945 1.00 88.88 175 TYR A C 1
ATOM 1373 O O . TYR A 1 175 ? 13.204 -7.826 -19.591 1.00 88.88 175 TYR A O 1
ATOM 1381 N N . ALA A 1 176 ? 11.422 -7.778 -20.962 1.00 91.94 176 ALA A N 1
ATOM 1382 C CA . ALA A 1 176 ? 11.760 -8.969 -21.748 1.00 91.94 176 ALA A CA 1
ATOM 1383 C C . ALA A 1 176 ? 12.181 -10.169 -20.869 1.00 91.94 176 ALA A C 1
ATOM 1385 O O . ALA A 1 176 ? 13.197 -10.818 -21.112 1.00 91.94 176 ALA A O 1
ATOM 1386 N N . THR A 1 177 ? 11.401 -10.442 -19.820 1.00 93.25 177 THR A N 1
ATOM 1387 C CA . THR A 1 177 ? 11.742 -11.396 -18.754 1.00 93.25 177 THR A CA 1
ATOM 1388 C C . THR A 1 177 ? 10.564 -12.298 -18.401 1.00 93.25 177 THR A C 1
ATOM 1390 O O . THR A 1 177 ? 9.401 -11.909 -18.514 1.00 93.25 177 THR A O 1
ATOM 1393 N N . ASP A 1 178 ? 10.868 -13.501 -17.926 1.00 96.31 178 ASP A N 1
ATOM 1394 C CA . ASP A 1 178 ? 9.914 -14.462 -17.373 1.00 96.31 178 ASP A CA 1
ATOM 1395 C C . ASP A 1 178 ? 9.873 -14.435 -15.835 1.00 96.31 178 ASP A C 1
ATOM 1397 O O . ASP A 1 178 ? 9.187 -15.253 -15.215 1.00 96.31 178 ASP A O 1
ATOM 1401 N N . LYS A 1 179 ? 10.590 -13.491 -15.207 1.00 96.62 179 LYS A N 1
ATOM 1402 C CA . LYS A 1 179 ? 10.723 -13.370 -13.752 1.00 96.62 179 LYS A CA 1
ATOM 1403 C C . LYS A 1 179 ? 10.388 -11.978 -13.236 1.00 96.62 179 LYS A C 1
ATOM 1405 O O . LYS A 1 179 ? 10.564 -10.961 -13.903 1.00 96.62 179 LYS A O 1
ATOM 1410 N N . ILE A 1 180 ? 9.978 -11.935 -11.977 1.00 96.31 180 ILE A N 1
ATOM 1411 C CA . ILE A 1 180 ? 9.857 -10.707 -11.195 1.00 96.31 180 ILE A CA 1
ATOM 1412 C C . ILE A 1 180 ? 10.450 -10.937 -9.814 1.00 96.31 180 ILE A C 1
ATOM 1414 O O . ILE A 1 180 ? 10.279 -12.004 -9.227 1.00 96.31 180 ILE A O 1
ATOM 1418 N N . SER A 1 181 ? 11.136 -9.937 -9.274 1.00 95.56 181 SER A N 1
ATOM 1419 C CA . SER A 1 181 ? 11.621 -10.018 -7.901 1.00 95.56 181 SER A CA 1
ATOM 1420 C C . SER A 1 181 ? 10.570 -9.490 -6.934 1.00 95.56 181 SER A C 1
ATOM 1422 O O . SER A 1 181 ? 10.015 -8.402 -7.120 1.00 95.56 181 SER A O 1
ATOM 1424 N N . ILE A 1 182 ? 10.307 -10.260 -5.881 1.00 95.88 182 ILE A N 1
ATOM 1425 C CA . ILE A 1 182 ? 9.430 -9.862 -4.782 1.00 95.88 182 ILE A CA 1
ATOM 1426 C C . ILE A 1 182 ? 10.261 -9.789 -3.505 1.00 95.88 182 ILE A C 1
ATOM 1428 O O . ILE A 1 182 ? 10.789 -10.790 -3.023 1.00 95.88 182 ILE A O 1
ATO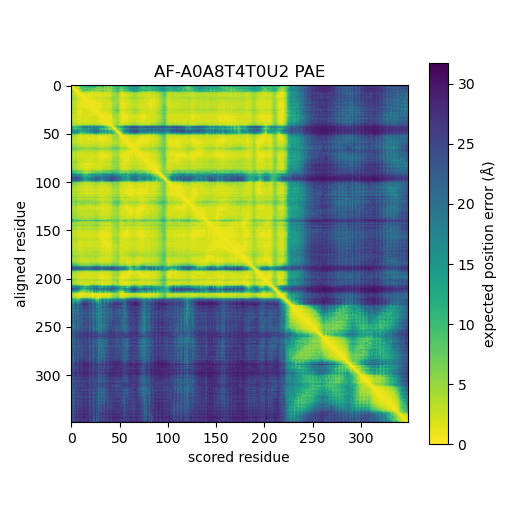M 1432 N N . TRP A 1 183 ? 10.378 -8.583 -2.956 1.00 93.62 183 TRP A N 1
ATOM 1433 C CA . TRP A 1 183 ? 11.185 -8.299 -1.773 1.00 93.62 183 TRP A CA 1
ATOM 1434 C C . TRP A 1 183 ? 10.277 -7.981 -0.592 1.00 93.62 183 TRP A C 1
ATOM 1436 O O . TRP A 1 183 ? 9.342 -7.189 -0.720 1.00 93.62 183 TRP A O 1
ATOM 1446 N N . TYR A 1 184 ? 10.545 -8.581 0.563 1.00 92.31 184 TYR A N 1
ATOM 1447 C CA . TYR A 1 184 ? 9.861 -8.272 1.815 1.00 92.31 184 TYR A CA 1
ATOM 1448 C C . TYR A 1 184 ? 10.708 -8.666 3.025 1.00 92.31 184 TYR A C 1
ATOM 1450 O O . TYR A 1 184 ? 11.461 -9.634 3.002 1.00 92.31 184 TYR A O 1
ATOM 1458 N N . THR A 1 185 ? 10.541 -7.951 4.130 1.00 88.56 185 THR A N 1
ATOM 1459 C CA . THR A 1 185 ? 11.113 -8.343 5.422 1.00 88.56 185 THR A CA 1
ATOM 1460 C C . THR A 1 185 ? 10.167 -9.278 6.161 1.00 88.56 185 THR A C 1
ATOM 1462 O O . THR A 1 185 ? 8.947 -9.139 6.077 1.00 88.56 185 THR A O 1
ATOM 1465 N N . LYS A 1 186 ? 10.705 -10.210 6.949 1.00 84.00 186 LYS A N 1
ATOM 1466 C CA . LYS A 1 186 ? 9.869 -11.048 7.820 1.00 84.00 186 LYS A CA 1
ATOM 1467 C C . LYS A 1 186 ? 9.437 -10.329 9.103 1.00 84.00 186 LYS A C 1
ATOM 1469 O O . LYS A 1 186 ? 8.471 -10.744 9.725 1.00 84.00 186 LYS A O 1
ATOM 1474 N N . ASP A 1 187 ? 10.126 -9.255 9.500 1.00 85.88 187 ASP A N 1
ATOM 1475 C CA . ASP A 1 187 ? 9.823 -8.454 10.702 1.00 85.88 187 ASP A CA 1
ATOM 1476 C C . ASP A 1 187 ? 9.676 -9.308 11.998 1.00 85.88 187 ASP A C 1
ATOM 1478 O O . ASP A 1 187 ? 8.915 -8.975 12.903 1.00 85.88 187 ASP A O 1
ATOM 1482 N N . GLU A 1 188 ? 10.403 -10.432 12.101 1.00 68.44 188 GLU A N 1
ATOM 1483 C CA . GLU A 1 188 ? 10.140 -11.519 13.069 1.00 68.44 188 GLU A CA 1
ATOM 1484 C C . GLU A 1 188 ? 10.472 -11.208 14.544 1.00 68.44 188 GLU A C 1
ATOM 1486 O O . GLU A 1 188 ? 9.948 -11.882 15.436 1.00 68.44 188 GLU A O 1
ATOM 1491 N N . ASN A 1 189 ? 11.281 -10.176 14.817 1.00 54.69 189 ASN A N 1
ATOM 1492 C CA . ASN A 1 189 ? 12.020 -10.035 16.082 1.00 54.69 189 ASN A CA 1
ATOM 1493 C C . ASN A 1 189 ? 11.735 -8.771 16.914 1.00 54.69 189 ASN A C 1
ATOM 1495 O O . ASN A 1 189 ? 12.543 -8.429 17.776 1.00 54.69 189 ASN A O 1
ATOM 1499 N N . ARG A 1 190 ? 10.615 -8.059 16.723 1.00 62.19 190 ARG A N 1
ATOM 1500 C CA . ARG A 1 190 ? 10.334 -6.850 17.528 1.00 62.19 190 ARG A CA 1
ATOM 1501 C C . ARG A 1 190 ? 9.049 -6.990 18.336 1.00 62.19 190 ARG A C 1
ATOM 1503 O O . ARG A 1 190 ? 7.961 -7.092 17.781 1.00 62.19 190 ARG A O 1
ATOM 1510 N N . LYS A 1 191 ? 9.202 -7.064 19.664 1.00 56.66 191 LYS A N 1
ATOM 1511 C CA . LYS A 1 191 ? 8.122 -7.386 20.611 1.00 56.66 191 LYS A CA 1
ATOM 1512 C C . LYS A 1 191 ? 7.190 -6.210 20.921 1.00 56.66 191 LYS A C 1
ATOM 1514 O O . LYS A 1 191 ? 6.068 -6.465 21.345 1.00 56.66 191 LYS A O 1
ATOM 1519 N N . ASP A 1 192 ? 7.605 -4.972 20.657 1.00 73.06 192 ASP A N 1
ATOM 1520 C CA . ASP A 1 192 ? 7.007 -3.837 21.375 1.00 73.06 192 ASP A CA 1
ATOM 1521 C C . ASP A 1 192 ? 6.098 -2.945 20.521 1.00 73.06 192 ASP A C 1
ATOM 1523 O O . ASP A 1 192 ? 5.379 -2.107 21.059 1.00 73.06 192 ASP A O 1
ATOM 1527 N N . SER A 1 193 ? 6.098 -3.087 19.191 1.00 87.00 193 SER A N 1
ATOM 1528 C CA . SER A 1 193 ? 5.200 -2.305 18.325 1.00 87.00 193 SER A CA 1
ATOM 1529 C C . SER A 1 193 ? 5.100 -2.855 16.900 1.00 87.00 193 SER A C 1
ATOM 1531 O O . SER A 1 193 ? 6.082 -3.397 16.383 1.00 87.00 193 SER A O 1
ATOM 1533 N N . PRO A 1 194 ? 3.937 -2.689 16.243 1.00 93.38 194 PRO A N 1
ATOM 1534 C CA . PRO A 1 194 ? 3.793 -2.960 14.821 1.00 93.38 194 PRO A CA 1
ATOM 1535 C C . PRO A 1 194 ? 4.764 -2.121 13.983 1.00 93.38 194 PRO A C 1
ATOM 1537 O O . PRO A 1 194 ? 4.960 -0.929 14.232 1.00 93.38 194 PRO A O 1
ATOM 1540 N N . LEU A 1 195 ? 5.354 -2.750 12.973 1.00 92.06 195 LEU A N 1
ATOM 1541 C CA . LEU A 1 195 ? 6.320 -2.143 12.062 1.00 92.06 195 LEU A CA 1
ATOM 1542 C C . LEU A 1 195 ? 5.682 -1.906 10.702 1.00 92.06 195 LEU A C 1
ATOM 1544 O O . LEU A 1 195 ? 4.907 -2.737 10.250 1.00 92.06 195 LEU A O 1
ATOM 1548 N N . ALA A 1 196 ? 6.030 -0.814 10.032 1.00 92.88 196 ALA A N 1
ATOM 1549 C CA . ALA A 1 196 ? 5.508 -0.463 8.721 1.00 92.88 196 ALA A CA 1
ATOM 1550 C C . ALA A 1 196 ? 6.607 -0.021 7.756 1.00 92.88 196 ALA A C 1
ATOM 1552 O O . ALA A 1 196 ? 7.519 0.732 8.103 1.00 92.88 196 ALA A O 1
ATOM 1553 N N . HIS A 1 197 ? 6.473 -0.449 6.508 1.00 92.56 197 HIS A N 1
ATOM 1554 C CA . HIS A 1 197 ? 7.338 -0.082 5.396 1.00 92.56 197 HIS A CA 1
ATOM 1555 C C . HIS A 1 197 ? 6.484 0.555 4.309 1.00 92.56 197 HIS A C 1
ATOM 1557 O O . HIS A 1 197 ? 5.479 -0.028 3.909 1.00 92.56 197 HIS A O 1
ATOM 1563 N N . LEU A 1 198 ? 6.891 1.727 3.818 1.00 93.81 198 LEU A N 1
ATOM 1564 C CA . LEU A 1 198 ? 6.341 2.267 2.574 1.00 93.81 198 LEU A CA 1
ATOM 1565 C C . LEU A 1 198 ? 6.644 1.297 1.427 1.00 93.81 198 LEU A C 1
ATOM 1567 O O . LEU A 1 198 ? 7.754 0.766 1.368 1.00 93.81 198 LEU A O 1
ATOM 1571 N N . LEU A 1 199 ? 5.688 1.083 0.530 1.00 94.69 199 LEU A N 1
ATOM 1572 C CA . LEU A 1 199 ? 5.870 0.214 -0.631 1.00 94.69 199 LEU A CA 1
ATOM 1573 C C . LEU A 1 199 ? 6.603 0.959 -1.752 1.00 94.69 199 LEU A C 1
ATOM 1575 O O . LEU A 1 199 ? 6.275 2.119 -2.031 1.00 94.69 199 LEU A O 1
ATOM 1579 N N . LYS A 1 200 ? 7.531 0.271 -2.431 1.00 93.19 200 LYS A N 1
ATOM 1580 C CA . LYS A 1 200 ? 8.207 0.772 -3.640 1.00 93.19 200 LYS A CA 1
ATOM 1581 C C . LYS A 1 200 ? 7.973 -0.127 -4.851 1.00 93.19 200 LYS A C 1
ATOM 1583 O O . LYS A 1 200 ? 7.955 -1.350 -4.730 1.00 93.19 200 LYS A O 1
ATOM 1588 N N . LEU A 1 201 ? 7.841 0.480 -6.023 1.00 92.25 201 LEU A N 1
ATOM 1589 C CA . LEU A 1 201 ? 7.646 -0.195 -7.300 1.00 92.25 201 LEU A CA 1
ATOM 1590 C C . LEU A 1 201 ? 8.735 0.231 -8.288 1.00 92.25 201 LEU A C 1
ATOM 1592 O O . LEU A 1 201 ? 8.827 1.400 -8.648 1.00 92.25 201 LEU A O 1
ATOM 1596 N N . GLY A 1 202 ? 9.529 -0.733 -8.742 1.00 88.88 202 GLY A N 1
ATOM 1597 C CA . GLY A 1 202 ? 10.526 -0.581 -9.810 1.00 88.88 202 GLY A CA 1
ATOM 1598 C C . GLY A 1 202 ? 10.435 -1.782 -10.748 1.00 88.88 202 GLY A C 1
ATOM 1599 O O . GLY A 1 202 ? 9.332 -2.261 -11.001 1.00 88.88 202 GLY A O 1
ATOM 1600 N N . GLY A 1 203 ? 11.556 -2.358 -11.180 1.00 88.81 203 GLY A N 1
ATOM 1601 C CA . GLY A 1 203 ? 11.557 -3.703 -11.790 1.00 88.81 203 GLY A CA 1
ATOM 1602 C C . GLY A 1 203 ? 11.194 -4.838 -10.809 1.00 88.81 203 GLY A C 1
ATOM 1603 O O . GLY A 1 203 ? 11.263 -6.015 -11.145 1.00 88.81 203 GLY A O 1
ATOM 1604 N N . SER A 1 204 ? 10.851 -4.508 -9.562 1.00 92.88 204 SER A N 1
ATOM 1605 C CA . SER A 1 204 ? 10.517 -5.449 -8.491 1.00 92.88 204 SER A CA 1
ATOM 1606 C C . SER A 1 204 ? 9.366 -4.921 -7.627 1.00 92.88 204 SER A C 1
ATOM 1608 O O . SER A 1 204 ? 9.086 -3.717 -7.618 1.00 92.88 204 SER A O 1
ATOM 1610 N N . LEU A 1 205 ? 8.727 -5.816 -6.865 1.00 95.19 205 LEU A N 1
ATOM 1611 C CA . LEU A 1 205 ? 7.720 -5.476 -5.853 1.00 95.19 205 LEU A CA 1
ATOM 1612 C C . LEU A 1 205 ? 8.386 -5.388 -4.472 1.00 95.19 205 LEU A C 1
ATOM 1614 O O . LEU A 1 205 ? 8.690 -6.420 -3.869 1.00 95.19 205 LEU A O 1
ATOM 1618 N N . PHE A 1 206 ? 8.614 -4.179 -3.955 1.00 93.44 206 PHE A N 1
ATOM 1619 C CA . PHE A 1 206 ? 9.334 -3.975 -2.695 1.00 93.44 206 PHE A CA 1
ATOM 1620 C C . PHE A 1 206 ? 8.387 -3.697 -1.520 1.00 93.44 206 PHE A C 1
ATOM 1622 O O . PHE A 1 206 ? 7.957 -2.568 -1.281 1.00 93.44 206 PHE A O 1
ATOM 1629 N N . GLY A 1 207 ? 8.101 -4.741 -0.743 1.00 90.88 207 GLY A N 1
ATOM 1630 C CA . GLY A 1 207 ? 7.429 -4.699 0.562 1.00 90.88 207 GLY A CA 1
ATOM 1631 C C . GLY A 1 207 ? 8.377 -4.401 1.733 1.00 90.88 207 GLY A C 1
ATOM 1632 O O . GLY A 1 207 ? 8.024 -4.606 2.893 1.00 90.88 207 GLY A O 1
ATOM 1633 N N . SER A 1 208 ? 9.599 -3.965 1.439 1.00 85.00 208 SER A N 1
ATOM 1634 C CA . SER A 1 208 ? 10.619 -3.559 2.404 1.00 85.00 208 SER A CA 1
ATOM 1635 C C . SER A 1 208 ? 11.549 -2.542 1.763 1.00 85.00 208 SER A C 1
ATOM 1637 O O . SER A 1 208 ? 11.924 -2.705 0.604 1.00 85.00 208 SER A O 1
ATOM 1639 N N . ASN A 1 209 ? 11.986 -1.546 2.527 1.00 67.62 209 ASN A N 1
ATOM 1640 C CA . ASN A 1 209 ? 12.944 -0.555 2.043 1.00 67.62 209 ASN A CA 1
ATOM 1641 C C . ASN A 1 209 ? 14.346 -0.917 2.541 1.00 67.62 209 ASN A C 1
ATOM 1643 O O . ASN A 1 209 ? 14.756 -0.487 3.615 1.00 67.62 209 ASN A O 1
ATOM 1647 N N . HIS A 1 210 ? 15.084 -1.741 1.798 1.00 55.50 210 HIS A N 1
ATOM 1648 C CA . HIS A 1 210 ? 16.427 -2.154 2.224 1.00 55.50 210 HIS A CA 1
ATOM 1649 C C . HIS A 1 210 ? 17.525 -1.111 1.992 1.00 55.50 210 HIS A C 1
ATOM 1651 O O . HIS A 1 210 ? 18.658 -1.337 2.404 1.00 55.50 210 HIS A O 1
ATOM 1657 N N . SER A 1 211 ? 17.207 0.047 1.421 1.00 47.53 211 SER A N 1
ATOM 1658 C CA . SER A 1 211 ? 18.214 1.047 1.098 1.00 47.53 211 SER A CA 1
ATOM 1659 C C . SER A 1 211 ? 17.711 2.476 1.286 1.00 47.53 211 SER A C 1
ATOM 1661 O O . SER A 1 211 ? 16.578 2.813 0.924 1.00 47.53 211 SER A O 1
ATOM 1663 N N . ASP A 1 212 ? 18.606 3.318 1.806 1.00 52.91 212 ASP A N 1
ATOM 1664 C CA . ASP A 1 212 ? 18.545 4.787 1.839 1.00 52.91 212 ASP A CA 1
ATOM 1665 C C . ASP A 1 212 ? 18.626 5.403 0.420 1.00 52.91 212 ASP A C 1
ATOM 1667 O O . ASP A 1 212 ? 19.128 6.506 0.226 1.00 52.91 212 ASP A O 1
ATOM 1671 N N . CYS A 1 213 ? 18.169 4.682 -0.609 1.00 51.91 213 CYS A N 1
ATOM 1672 C CA . CYS A 1 213 ? 18.073 5.196 -1.967 1.00 51.91 213 CYS A CA 1
ATOM 1673 C C . CYS A 1 213 ? 16.929 6.210 -2.025 1.00 51.91 213 CYS A C 1
ATOM 1675 O O . CYS A 1 213 ? 15.858 5.955 -1.457 1.00 51.91 213 CYS A O 1
ATOM 1677 N N . GLY A 1 214 ? 17.176 7.328 -2.713 1.00 66.00 214 GLY A N 1
ATOM 1678 C CA . GLY A 1 214 ? 16.274 8.470 -2.821 1.00 66.00 214 GLY A CA 1
ATOM 1679 C C . GLY A 1 214 ? 14.809 8.122 -3.069 1.00 66.00 214 GLY A C 1
ATOM 1680 O O . GLY A 1 214 ? 14.452 7.058 -3.574 1.00 66.00 214 GLY A O 1
ATOM 1681 N N . GLY A 1 215 ? 13.929 9.032 -2.664 1.00 76.69 215 GLY A N 1
ATOM 1682 C CA . GLY A 1 215 ? 12.502 8.879 -2.884 1.00 76.69 215 GLY A CA 1
ATOM 1683 C C . GLY A 1 215 ? 12.085 9.534 -4.187 1.00 76.69 215 GLY A C 1
ATOM 1684 O O . GLY A 1 215 ? 12.331 10.721 -4.409 1.00 76.69 215 GLY A O 1
ATOM 1685 N N . MET A 1 216 ? 11.368 8.788 -5.013 1.00 90.19 216 MET A N 1
ATOM 1686 C CA . MET A 1 216 ? 10.642 9.351 -6.135 1.00 90.19 216 MET A CA 1
ATOM 1687 C C . MET A 1 216 ? 9.156 9.040 -5.991 1.00 90.19 216 MET A C 1
ATOM 1689 O O . MET A 1 216 ? 8.748 7.883 -6.047 1.00 90.19 216 MET A O 1
ATOM 1693 N N . PHE A 1 217 ? 8.349 10.071 -5.762 1.00 92.44 217 PHE A N 1
ATOM 1694 C CA . PHE A 1 217 ? 6.895 9.946 -5.743 1.00 92.44 217 PHE A CA 1
ATOM 1695 C C . PHE A 1 217 ? 6.337 10.336 -7.108 1.00 92.44 217 PHE A C 1
ATOM 1697 O O . PHE A 1 217 ? 6.763 11.326 -7.703 1.00 92.44 217 PHE A O 1
ATOM 1704 N N . LEU A 1 218 ? 5.337 9.593 -7.576 1.00 92.06 218 LEU A N 1
ATOM 1705 C CA . LEU A 1 218 ? 4.483 10.037 -8.670 1.00 92.06 218 LEU A CA 1
ATOM 1706 C C . LEU A 1 218 ? 3.258 10.721 -8.065 1.00 92.06 218 LEU A C 1
ATOM 1708 O O . LEU A 1 218 ? 2.529 10.109 -7.281 1.00 92.06 218 LEU A O 1
ATOM 1712 N N . GLY A 1 219 ? 3.052 11.994 -8.390 1.00 92.19 219 GLY A N 1
ATOM 1713 C CA . GLY A 1 219 ? 1.896 12.765 -7.943 1.00 92.19 219 GLY A CA 1
ATOM 1714 C C . GLY A 1 219 ? 0.901 12.990 -9.073 1.00 92.19 219 GLY A C 1
ATOM 1715 O O . GLY A 1 219 ? 1.312 13.100 -10.223 1.00 92.19 219 GLY A O 1
ATOM 1716 N N . ALA A 1 220 ? -0.388 13.137 -8.760 1.00 90.62 220 ALA A N 1
ATOM 1717 C CA . ALA A 1 220 ? -1.420 13.540 -9.722 1.00 90.62 220 ALA A CA 1
ATOM 1718 C C . ALA A 1 220 ? -2.132 14.840 -9.306 1.00 90.62 220 ALA A C 1
ATOM 1720 O O . ALA A 1 220 ? -2.455 15.042 -8.130 1.00 90.62 220 ALA A O 1
ATOM 1721 N N . LYS A 1 221 ? -2.386 15.724 -10.282 1.00 84.00 221 LYS A N 1
ATOM 1722 C CA . LYS A 1 221 ? -3.214 16.933 -10.117 1.00 84.00 221 LYS A CA 1
ATOM 1723 C C . LYS A 1 221 ? -4.696 16.579 -10.179 1.00 84.00 221 LYS A C 1
ATOM 1725 O O . LYS A 1 221 ? -5.085 15.641 -10.863 1.00 84.00 221 LYS A O 1
ATOM 1730 N N . ASN A 1 222 ? -5.536 17.343 -9.474 1.00 63.09 222 ASN A N 1
ATOM 1731 C CA . ASN A 1 222 ? -6.992 17.126 -9.407 1.00 63.09 222 ASN A CA 1
ATOM 1732 C C . ASN A 1 222 ? -7.404 15.727 -8.929 1.00 63.09 222 ASN A C 1
ATOM 1734 O O . ASN A 1 222 ? -8.559 15.324 -9.080 1.00 63.09 222 ASN A O 1
ATOM 1738 N N . PHE A 1 223 ? -6.479 15.009 -8.293 1.00 51.09 223 PHE A N 1
ATOM 1739 C CA . PHE A 1 223 ? -6.786 13.813 -7.545 1.00 51.09 223 PHE A CA 1
ATOM 1740 C C . PHE A 1 223 ? -7.524 14.250 -6.280 1.00 51.09 223 PHE A C 1
ATOM 1742 O O . PHE A 1 223 ? -6.942 14.436 -5.214 1.00 51.09 223 PHE A O 1
ATOM 1749 N N . ARG A 1 224 ? -8.834 14.479 -6.399 1.00 47.12 224 ARG A N 1
ATOM 1750 C CA . ARG A 1 224 ? -9.704 14.410 -5.233 1.00 47.12 224 ARG A CA 1
ATOM 1751 C C . ARG A 1 224 ? -9.677 12.949 -4.829 1.00 47.12 224 ARG A C 1
ATOM 1753 O O . ARG A 1 224 ? -10.425 12.143 -5.378 1.00 47.12 224 ARG A O 1
ATOM 1760 N N . SER A 1 225 ? -8.776 12.600 -3.909 1.00 43.38 225 SER A N 1
ATOM 1761 C CA . SER A 1 225 ? -8.950 11.368 -3.165 1.00 43.38 225 SER A CA 1
ATOM 1762 C C . SER A 1 225 ? -10.394 11.374 -2.694 1.00 43.38 225 SER A C 1
ATOM 1764 O O . SER A 1 225 ? -10.879 12.372 -2.165 1.00 43.38 225 SER A O 1
ATOM 1766 N N . ALA A 1 226 ? -11.084 10.280 -2.943 1.00 42.66 226 ALA A N 1
ATOM 1767 C CA . ALA A 1 226 ? -12.408 10.006 -2.426 1.00 42.66 226 ALA A CA 1
ATOM 1768 C C . ALA A 1 226 ? -12.559 10.444 -0.934 1.00 42.66 226 ALA A C 1
ATOM 1770 O O . ALA A 1 226 ? -13.609 10.905 -0.509 1.00 42.66 226 ALA A O 1
ATOM 1771 N N . SER A 1 227 ? -11.480 10.442 -0.148 1.00 54.69 227 SER A N 1
ATOM 1772 C CA . SER A 1 227 ? -11.363 11.123 1.148 1.00 54.69 227 SER A CA 1
ATOM 1773 C C . SER A 1 227 ? -11.256 12.660 1.011 1.00 54.69 227 SER A C 1
ATOM 1775 O O . SER A 1 227 ? -10.282 13.163 0.462 1.00 54.69 227 SER A O 1
ATOM 1777 N N . ASN A 1 228 ? -12.160 13.484 1.556 1.00 53.31 228 ASN A N 1
ATOM 1778 C CA . ASN A 1 228 ? -12.091 13.721 3.001 1.00 53.31 228 ASN A CA 1
ATOM 1779 C C . ASN A 1 228 ? -13.323 14.331 3.702 1.00 53.31 228 ASN A C 1
ATOM 1781 O O . ASN A 1 228 ? -13.257 14.486 4.913 1.00 53.31 228 ASN A O 1
ATOM 1785 N N . GLU A 1 229 ? -14.458 14.599 3.054 1.00 43.78 229 GLU A N 1
ATOM 1786 C CA . GLU A 1 229 ? -15.614 15.123 3.816 1.00 43.78 229 GLU A CA 1
ATOM 1787 C C . GLU A 1 229 ? -16.953 14.602 3.304 1.00 43.78 229 GLU A C 1
ATOM 1789 O O . GLU A 1 229 ? -17.654 13.900 4.026 1.00 43.78 229 GLU A O 1
ATOM 1794 N N . GLU A 1 230 ? -17.257 14.816 2.024 1.00 44.72 230 GLU A N 1
ATOM 1795 C CA . GLU A 1 230 ? -18.525 14.386 1.425 1.00 44.72 230 GLU A CA 1
ATOM 1796 C C . GLU A 1 230 ? -18.687 12.855 1.422 1.00 44.72 230 GLU A C 1
ATOM 1798 O O . GLU A 1 230 ? -19.755 12.321 1.727 1.00 44.72 230 GLU A O 1
ATOM 1803 N N . GLN A 1 231 ? -17.613 12.113 1.139 1.00 51.62 231 GLN A N 1
ATOM 1804 C CA . GLN A 1 231 ? -17.666 10.651 1.146 1.00 51.62 231 GLN A CA 1
ATOM 1805 C C . GLN A 1 231 ? -17.628 10.053 2.551 1.00 51.62 231 GLN A C 1
ATOM 1807 O O . GLN A 1 231 ? -18.296 9.048 2.794 1.00 51.62 231 GLN A O 1
ATOM 1812 N N . TRP A 1 232 ? -16.927 10.690 3.495 1.00 50.72 232 TRP A N 1
ATOM 1813 C CA . TRP A 1 232 ? -17.040 10.333 4.910 1.00 50.72 232 TRP A CA 1
ATOM 1814 C C . TRP A 1 232 ? -18.464 10.562 5.409 1.00 50.72 232 TRP A C 1
ATOM 1816 O O . TRP A 1 232 ? -18.995 9.718 6.127 1.00 50.72 232 TRP A O 1
ATOM 1826 N N . TYR A 1 233 ? -19.121 11.629 4.952 1.00 51.62 233 TYR A N 1
ATOM 1827 C CA . TYR A 1 233 ? -20.534 11.883 5.207 1.00 51.62 233 TYR A CA 1
ATOM 1828 C C . TYR A 1 233 ? -21.440 10.808 4.603 1.00 51.62 233 TYR A C 1
ATOM 1830 O O . TYR A 1 233 ? -22.306 10.282 5.295 1.00 51.62 233 TYR A O 1
ATOM 1838 N N . LYS A 1 234 ? -21.211 10.404 3.349 1.00 54.16 234 LYS A N 1
ATOM 1839 C CA . LYS A 1 234 ? -21.981 9.329 2.696 1.00 54.16 234 LYS A CA 1
ATOM 1840 C C . LYS A 1 234 ? -21.793 7.977 3.394 1.00 54.16 234 LYS A C 1
ATOM 1842 O O . LYS A 1 234 ? -22.772 7.259 3.601 1.00 54.16 234 LYS A O 1
ATOM 1847 N N . ILE A 1 235 ? -20.572 7.637 3.817 1.00 54.69 235 ILE A N 1
ATOM 1848 C CA . ILE A 1 235 ? -20.286 6.433 4.620 1.00 54.69 235 ILE A CA 1
ATOM 1849 C C . ILE A 1 235 ? -20.955 6.529 6.000 1.00 54.69 235 ILE A C 1
ATOM 1851 O O . ILE A 1 235 ? -21.552 5.552 6.455 1.00 54.69 235 ILE A O 1
ATOM 1855 N N . ARG A 1 236 ? -20.910 7.702 6.645 1.00 55.62 236 ARG A N 1
ATOM 1856 C CA . ARG A 1 236 ? -21.566 7.979 7.932 1.00 55.62 236 ARG A CA 1
ATOM 1857 C C . ARG A 1 236 ? -23.082 7.815 7.838 1.00 55.62 236 ARG A C 1
ATOM 1859 O O . ARG A 1 236 ? -23.645 7.089 8.648 1.00 55.62 236 ARG A O 1
ATOM 1866 N N . ILE A 1 237 ? -23.721 8.399 6.825 1.00 56.00 237 ILE A N 1
ATOM 1867 C CA . ILE A 1 237 ? -25.164 8.268 6.578 1.00 56.00 237 ILE A CA 1
ATOM 1868 C C . ILE A 1 237 ? -25.532 6.807 6.311 1.00 56.00 237 ILE A C 1
ATOM 1870 O O . ILE A 1 237 ? -26.468 6.301 6.915 1.00 56.00 237 ILE A O 1
ATOM 1874 N N . ARG A 1 238 ? -24.773 6.084 5.474 1.00 59.81 238 ARG A N 1
ATOM 1875 C CA . ARG A 1 238 ? -25.036 4.656 5.208 1.00 59.81 238 ARG A CA 1
ATOM 1876 C C . ARG A 1 238 ? -24.927 3.786 6.461 1.00 59.81 238 ARG A C 1
ATOM 1878 O O . ARG A 1 238 ? -25.705 2.853 6.613 1.00 59.81 238 ARG A O 1
ATOM 1885 N N . ARG A 1 239 ? -23.976 4.075 7.354 1.00 56.56 239 ARG A N 1
ATOM 1886 C CA . ARG A 1 239 ? -23.844 3.357 8.632 1.00 56.56 239 ARG A CA 1
ATOM 1887 C C . ARG A 1 239 ? -24.951 3.715 9.616 1.00 56.56 239 ARG A C 1
ATOM 1889 O O . ARG A 1 239 ? -25.449 2.815 10.275 1.00 56.56 239 ARG A O 1
ATOM 1896 N N . MET A 1 240 ? -25.352 4.985 9.688 1.00 56.22 240 MET A N 1
ATOM 1897 C CA . MET A 1 240 ? -26.504 5.398 10.494 1.00 56.22 240 MET A CA 1
ATOM 1898 C C . MET A 1 240 ? -27.784 4.713 10.013 1.00 56.22 240 MET A C 1
ATOM 1900 O O . MET A 1 240 ? -28.497 4.159 10.834 1.00 56.22 240 MET A O 1
ATOM 1904 N N . ILE A 1 241 ? -28.023 4.670 8.698 1.00 61.34 241 ILE A N 1
ATOM 1905 C CA . ILE A 1 241 ? -29.174 3.966 8.117 1.00 61.34 241 ILE A CA 1
ATOM 1906 C C . ILE A 1 241 ? -29.169 2.488 8.523 1.00 61.34 241 ILE A C 1
ATOM 1908 O O . ILE A 1 241 ? -30.181 2.026 9.021 1.00 61.34 241 ILE A O 1
ATOM 1912 N N . ARG A 1 242 ? -28.035 1.777 8.423 1.00 60.28 242 ARG A N 1
ATOM 1913 C CA . ARG A 1 242 ? -27.964 0.367 8.860 1.00 60.28 242 ARG A CA 1
ATOM 1914 C C . ARG A 1 242 ? -28.267 0.169 10.340 1.00 60.28 242 ARG A C 1
ATOM 1916 O O . ARG A 1 242 ? -29.008 -0.735 10.681 1.00 60.28 242 ARG A O 1
ATOM 1923 N N . VAL A 1 243 ? -27.709 1.010 11.214 1.00 56.88 243 VAL A N 1
ATOM 1924 C CA . VAL A 1 243 ? -27.992 0.921 12.657 1.00 56.88 243 VAL A CA 1
ATOM 1925 C C . VAL A 1 243 ? -29.483 1.136 12.928 1.00 56.88 243 VAL A C 1
ATOM 1927 O O . VAL A 1 243 ? -30.051 0.450 13.769 1.00 56.88 243 VAL A O 1
ATOM 1930 N N . GLU A 1 244 ? -30.122 2.063 12.213 1.00 61.19 244 GLU A N 1
ATOM 1931 C CA . GLU A 1 244 ? -31.561 2.314 12.332 1.00 61.19 244 GLU A CA 1
ATOM 1932 C C . GLU A 1 244 ? -32.416 1.191 11.705 1.00 61.19 244 GLU A C 1
ATOM 1934 O O . GLU A 1 244 ? -33.486 0.891 12.228 1.00 61.19 244 GLU A O 1
ATOM 1939 N N . GLU A 1 245 ? -31.958 0.543 10.627 1.00 64.06 245 GLU A N 1
ATOM 1940 C CA . GLU A 1 245 ? -32.591 -0.642 10.016 1.00 64.06 245 GLU A CA 1
ATOM 1941 C C . GLU A 1 245 ? -32.529 -1.860 10.953 1.00 64.06 245 GLU A C 1
ATOM 1943 O O . GLU A 1 245 ? -33.556 -2.491 11.198 1.00 64.06 245 GLU A O 1
ATOM 1948 N N . ASP A 1 246 ? -31.363 -2.137 11.547 1.00 62.03 246 ASP A N 1
ATOM 1949 C CA . ASP A 1 246 ? -31.179 -3.213 12.531 1.00 62.03 246 ASP A CA 1
ATOM 1950 C C . ASP A 1 246 ? -32.083 -2.983 13.761 1.00 62.03 246 ASP A C 1
ATOM 1952 O O . ASP A 1 246 ? -32.741 -3.899 14.259 1.00 62.03 246 ASP A O 1
ATOM 1956 N N . TYR A 1 247 ? -32.191 -1.730 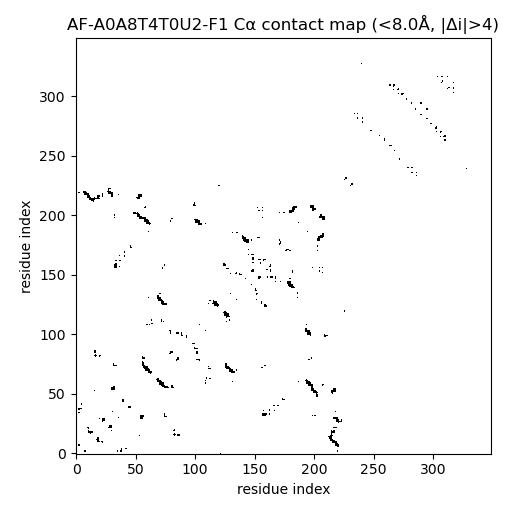14.221 1.00 61.78 247 TYR A N 1
ATOM 1957 C CA . TYR A 1 247 ? -33.101 -1.354 15.308 1.00 61.78 247 TYR A CA 1
ATOM 1958 C C . TYR A 1 247 ? -34.577 -1.477 14.920 1.00 61.78 247 TYR A C 1
ATOM 1960 O O . TYR A 1 247 ? -35.394 -1.880 15.752 1.00 61.78 247 TYR A O 1
ATOM 1968 N N . GLN A 1 248 ? -34.944 -1.117 13.686 1.00 63.28 248 GLN A N 1
ATOM 1969 C CA . GLN A 1 248 ? -36.304 -1.308 13.188 1.00 63.28 248 GLN A CA 1
ATOM 1970 C C . GLN A 1 248 ? -36.666 -2.796 13.211 1.00 63.28 248 GLN A C 1
ATOM 1972 O O . GLN A 1 248 ? -37.738 -3.144 13.706 1.00 63.28 248 GLN A O 1
ATOM 1977 N N . GLN A 1 249 ? -35.752 -3.660 12.773 1.00 67.50 249 GLN A N 1
ATOM 1978 C CA . GLN A 1 249 ? -35.940 -5.105 12.793 1.00 67.50 249 GLN A CA 1
ATOM 1979 C C . GLN A 1 249 ? -36.106 -5.648 14.226 1.00 67.50 249 GLN A C 1
ATOM 1981 O O . GLN A 1 249 ? -37.071 -6.362 14.494 1.00 67.50 249 GLN A O 1
ATOM 1986 N N . GLU A 1 250 ? -35.265 -5.243 15.187 1.00 61.94 250 GLU A N 1
ATOM 1987 C CA . GLU A 1 250 ? -35.434 -5.629 16.602 1.00 61.94 250 GLU A CA 1
ATOM 1988 C C . GLU A 1 250 ? -36.784 -5.165 17.182 1.00 61.94 250 GLU A C 1
ATOM 1990 O O . GLU A 1 250 ? -37.413 -5.850 17.999 1.00 61.94 250 GLU A O 1
ATOM 1995 N N . ILE A 1 251 ? -37.248 -3.976 16.786 1.00 60.12 251 ILE A N 1
ATOM 1996 C CA . ILE A 1 251 ? -38.545 -3.448 17.207 1.00 60.12 251 ILE A CA 1
ATOM 1997 C C . ILE A 1 251 ? -39.678 -4.273 16.590 1.00 60.12 251 ILE A C 1
ATOM 1999 O O . ILE A 1 251 ? -40.572 -4.674 17.337 1.00 60.12 251 ILE A O 1
ATOM 2003 N N . GLU A 1 252 ? -39.630 -4.565 15.290 1.00 62.72 252 GLU A N 1
ATOM 2004 C CA . GLU A 1 252 ? -40.593 -5.419 14.585 1.00 62.72 252 GLU A CA 1
ATOM 2005 C C . GLU A 1 252 ? -40.692 -6.806 15.231 1.00 62.72 252 GLU A C 1
ATOM 2007 O O . GLU A 1 252 ? -41.789 -7.237 15.596 1.00 62.72 252 GLU A O 1
ATOM 2012 N N . GLU A 1 253 ? -39.556 -7.453 15.496 1.00 66.25 253 GLU A N 1
ATOM 2013 C CA . GLU A 1 253 ? -39.489 -8.745 16.186 1.00 66.25 253 GLU A CA 1
ATOM 2014 C C . GLU A 1 253 ? -40.087 -8.660 17.603 1.00 66.25 253 GLU A C 1
ATOM 2016 O O . GLU A 1 253 ? -40.901 -9.498 18.001 1.00 66.25 253 GLU A O 1
ATOM 2021 N N . SER A 1 254 ? -39.780 -7.599 18.359 1.00 57.59 254 SER A N 1
ATOM 2022 C CA . SER A 1 254 ? -40.332 -7.400 19.708 1.00 57.59 254 SER A CA 1
ATOM 2023 C C . SER A 1 254 ? -41.838 -7.094 19.728 1.00 57.59 254 SER A C 1
ATOM 2025 O O . SER A 1 254 ? -42.514 -7.386 20.720 1.00 57.59 254 SER A O 1
ATOM 2027 N N . ILE A 1 255 ? -42.367 -6.503 18.652 1.00 59.06 255 ILE A N 1
ATOM 2028 C CA . ILE A 1 255 ? -43.786 -6.172 18.479 1.00 59.06 255 ILE A CA 1
ATOM 2029 C C . ILE A 1 255 ? -44.581 -7.418 18.111 1.00 59.06 255 ILE A C 1
ATOM 2031 O O . ILE A 1 255 ? -45.634 -7.645 18.707 1.00 59.06 255 ILE A O 1
ATOM 2035 N N . ILE A 1 256 ? -44.073 -8.236 17.183 1.00 59.12 256 ILE A N 1
ATOM 2036 C CA . ILE A 1 256 ? -44.695 -9.507 16.785 1.00 59.12 256 ILE A CA 1
ATOM 2037 C C . ILE A 1 256 ? -44.919 -10.395 18.017 1.00 59.12 256 ILE A C 1
ATOM 2039 O O . ILE A 1 256 ? -45.973 -11.007 18.159 1.00 59.12 256 ILE A O 1
ATOM 2043 N N . VAL A 1 257 ? -43.977 -10.384 18.962 1.00 56.75 257 VAL A N 1
ATOM 2044 C CA . VAL A 1 257 ? -44.061 -11.156 20.212 1.00 56.75 257 VAL A CA 1
ATOM 2045 C C . VAL A 1 257 ? -45.050 -10.562 21.236 1.00 56.75 257 VAL A C 1
ATOM 2047 O O . VAL A 1 257 ? -45.529 -11.283 22.109 1.00 56.75 257 VAL A O 1
ATOM 2050 N N . LYS A 1 258 ? -45.382 -9.262 21.168 1.00 55.44 258 LYS A N 1
ATOM 2051 C CA . LYS A 1 258 ? -46.159 -8.543 22.208 1.00 55.44 258 LYS A CA 1
ATOM 2052 C C . LYS A 1 258 ? -47.527 -8.020 21.764 1.00 55.44 258 LYS A C 1
ATOM 2054 O O . LYS A 1 258 ? -48.253 -7.454 22.585 1.00 55.44 258 LYS A O 1
ATOM 2059 N N . ALA A 1 259 ? -47.883 -8.143 20.491 1.00 56.91 259 ALA A N 1
ATOM 2060 C CA . ALA A 1 259 ? -49.152 -7.645 19.981 1.00 56.91 259 ALA A CA 1
ATOM 2061 C C . ALA A 1 259 ? -50.304 -8.609 20.324 1.00 56.91 259 ALA A C 1
ATOM 2063 O O . ALA A 1 259 ? -50.618 -9.534 19.588 1.00 56.91 259 ALA A O 1
ATOM 2064 N N . ASP A 1 260 ? -50.961 -8.352 21.451 1.00 63.59 260 ASP A N 1
ATOM 2065 C CA . ASP A 1 260 ? -52.104 -9.113 21.977 1.00 63.59 260 ASP A CA 1
ATOM 2066 C C . ASP A 1 260 ? -53.470 -8.649 21.435 1.00 63.59 260 ASP A C 1
ATOM 2068 O O . ASP A 1 260 ? -54.509 -9.192 21.807 1.00 63.59 260 ASP A O 1
ATOM 2072 N N . SER A 1 261 ? -53.503 -7.623 20.575 1.00 65.81 261 SER A N 1
ATOM 2073 C CA . SER A 1 261 ? -54.755 -7.108 20.017 1.00 65.81 261 SER A CA 1
ATOM 2074 C C . SER A 1 261 ? -54.607 -6.467 18.628 1.00 65.81 261 SER A C 1
ATOM 2076 O O . SER A 1 261 ? -53.623 -5.765 18.365 1.00 65.81 261 SER A O 1
ATOM 2078 N N . PRO A 1 262 ? -55.632 -6.585 17.756 1.00 65.06 262 PRO A N 1
ATOM 2079 C CA . PRO A 1 262 ? -55.646 -5.973 16.421 1.00 65.06 262 PRO A CA 1
ATOM 2080 C C . PRO A 1 262 ? -55.443 -4.450 16.427 1.00 65.06 262 PRO A C 1
ATOM 2082 O O . PRO A 1 262 ? -54.821 -3.886 15.527 1.00 65.06 262 PRO A O 1
ATOM 2085 N N . LYS A 1 263 ? -55.927 -3.765 17.473 1.00 69.50 263 LYS A N 1
ATOM 2086 C CA . LYS A 1 263 ? -55.752 -2.315 17.644 1.00 69.50 263 LYS A CA 1
ATOM 2087 C C . LYS A 1 263 ? -54.283 -1.940 17.862 1.00 69.50 263 LYS A C 1
ATOM 2089 O O . LYS A 1 263 ? -53.832 -0.938 17.314 1.00 69.50 263 LYS A O 1
ATOM 2094 N N . ARG A 1 264 ? -53.533 -2.742 18.628 1.00 60.31 264 ARG A N 1
ATOM 2095 C CA . ARG A 1 264 ? -52.092 -2.533 18.824 1.00 60.31 264 ARG A CA 1
ATOM 2096 C C . ARG A 1 264 ? -51.311 -2.834 17.550 1.00 60.31 264 ARG A C 1
ATOM 2098 O O . ARG A 1 264 ? -50.494 -2.005 17.175 1.00 60.31 264 ARG A O 1
ATOM 2105 N N . VAL A 1 265 ? -51.621 -3.925 16.841 1.00 62.12 265 VAL A N 1
ATOM 2106 C CA . VAL A 1 265 ? -50.999 -4.253 15.538 1.00 62.12 265 VAL A CA 1
ATOM 2107 C C . VAL A 1 265 ? -51.122 -3.086 14.554 1.00 62.12 265 VAL A C 1
ATOM 2109 O O . VAL A 1 265 ? -50.132 -2.673 13.955 1.00 62.12 265 VAL A O 1
ATOM 2112 N N . ARG A 1 266 ? -52.316 -2.491 14.438 1.00 68.75 266 ARG A N 1
ATOM 2113 C CA . ARG A 1 266 ? -52.543 -1.337 13.559 1.00 68.75 266 ARG A CA 1
ATOM 2114 C C . ARG A 1 266 ? -51.706 -0.115 13.955 1.00 68.75 266 ARG A C 1
ATOM 2116 O O . ARG A 1 266 ? -51.071 0.488 13.098 1.00 68.75 266 ARG A O 1
ATOM 2123 N N . LEU A 1 267 ? -51.688 0.242 15.239 1.00 63.06 267 LEU A N 1
ATOM 2124 C CA . LEU A 1 267 ? -50.915 1.390 15.728 1.00 63.06 267 LEU A CA 1
ATOM 2125 C C . LEU A 1 267 ? -49.397 1.174 15.582 1.00 63.06 267 LEU A C 1
ATOM 2127 O O . LEU A 1 267 ? -48.664 2.130 15.333 1.00 63.06 267 LEU A O 1
ATOM 2131 N N . TYR A 1 268 ? -48.926 -0.072 15.679 1.00 63.09 268 TYR A N 1
ATOM 2132 C CA . TYR A 1 268 ? -47.540 -0.427 15.376 1.00 63.09 268 TYR A CA 1
ATOM 2133 C C . TYR A 1 268 ? -47.213 -0.290 13.888 1.00 63.09 268 TYR A C 1
ATOM 2135 O O . TYR A 1 268 ? -46.187 0.297 13.554 1.00 63.09 268 TYR A O 1
ATOM 2143 N N . GLY A 1 269 ? -48.102 -0.740 12.999 1.00 65.56 269 GLY A N 1
ATOM 2144 C CA . GLY A 1 269 ? -47.949 -0.531 11.557 1.00 65.56 269 GLY A CA 1
ATOM 2145 C C . GLY A 1 269 ? -47.890 0.954 11.177 1.00 65.56 269 GLY A C 1
ATOM 2146 O O . GLY A 1 269 ? -47.080 1.352 10.345 1.00 65.56 269 GLY A O 1
ATOM 2147 N N . GLU A 1 270 ? -48.686 1.804 11.832 1.00 70.25 270 GLU A N 1
ATOM 2148 C CA . GLU A 1 270 ? -48.634 3.263 11.648 1.00 70.25 270 GLU A CA 1
ATOM 2149 C C . GLU A 1 270 ? -47.296 3.863 12.135 1.00 70.25 270 GLU A C 1
ATOM 2151 O O . GLU A 1 270 ? -46.726 4.725 11.463 1.00 70.25 270 GLU A O 1
ATOM 2156 N N . ALA A 1 271 ? -46.750 3.382 13.260 1.00 62.00 271 ALA A N 1
ATOM 2157 C CA . ALA A 1 271 ? -45.451 3.821 13.776 1.00 62.00 271 ALA A CA 1
ATOM 2158 C C . ALA A 1 271 ? -44.277 3.404 12.868 1.00 62.00 271 ALA A C 1
ATOM 2160 O O . ALA A 1 271 ? -43.398 4.225 12.602 1.00 62.00 271 ALA A O 1
ATOM 2161 N N . LEU A 1 272 ? -44.289 2.168 12.356 1.00 61.16 272 LEU A N 1
ATOM 2162 C CA . LEU A 1 272 ? -43.276 1.651 11.427 1.00 61.16 272 LEU A CA 1
ATOM 2163 C C . LEU A 1 272 ? -43.324 2.369 10.074 1.00 61.16 272 LEU A C 1
ATOM 2165 O O . LEU A 1 272 ? -42.285 2.745 9.538 1.00 61.16 272 LEU A O 1
ATOM 2169 N N . ASN A 1 273 ? -44.519 2.659 9.552 1.00 68.06 273 ASN A N 1
ATOM 2170 C CA . ASN A 1 273 ? -44.665 3.443 8.322 1.00 68.06 273 ASN A CA 1
ATOM 2171 C C . ASN A 1 273 ? -44.132 4.877 8.476 1.00 68.06 273 ASN A C 1
ATOM 2173 O O . ASN A 1 273 ? -43.479 5.398 7.567 1.00 68.06 273 ASN A O 1
ATOM 2177 N N . ASN A 1 274 ? -44.366 5.512 9.629 1.00 68.12 274 ASN A N 1
ATOM 2178 C CA . ASN A 1 274 ? -43.792 6.826 9.925 1.00 68.12 274 ASN A CA 1
ATOM 2179 C C . ASN A 1 274 ? -42.261 6.768 10.016 1.00 68.12 274 ASN A C 1
ATOM 2181 O O . ASN A 1 274 ? -41.594 7.637 9.457 1.00 68.12 274 ASN A O 1
ATOM 2185 N N . TRP A 1 275 ? -41.705 5.733 10.651 1.00 62.81 275 TRP A N 1
ATOM 2186 C CA . TRP A 1 275 ? -40.258 5.510 10.726 1.00 62.81 275 TRP A CA 1
ATOM 2187 C C . TRP A 1 275 ? -39.631 5.285 9.344 1.00 62.81 275 TRP A C 1
ATOM 2189 O O . TRP A 1 275 ? -38.696 5.990 8.967 1.00 62.81 275 TRP A O 1
ATOM 2199 N N . GLY A 1 276 ? -40.205 4.400 8.524 1.00 65.88 276 GLY A N 1
ATOM 2200 C CA . GLY A 1 276 ? -39.744 4.152 7.154 1.00 65.88 276 GLY A CA 1
ATOM 2201 C C . GLY A 1 276 ? -39.811 5.397 6.258 1.00 65.88 276 GLY A C 1
ATOM 2202 O O . GLY A 1 276 ? -38.929 5.628 5.431 1.00 65.88 276 GLY A O 1
ATOM 2203 N N . SER A 1 277 ? -40.813 6.262 6.451 1.00 70.00 277 SER A N 1
ATOM 2204 C CA . SER A 1 277 ? -40.895 7.568 5.778 1.00 70.00 277 SER A CA 1
ATOM 2205 C C . SER A 1 277 ? -39.758 8.512 6.192 1.00 70.00 277 SER A C 1
ATOM 2207 O O . SER A 1 277 ? -39.220 9.247 5.361 1.00 70.00 277 SER A O 1
ATOM 2209 N N . GLN A 1 278 ? -39.335 8.475 7.458 1.00 63.12 278 GLN A N 1
ATOM 2210 C CA . GLN A 1 278 ? -38.193 9.257 7.933 1.00 63.12 278 GLN A CA 1
ATOM 2211 C C . GLN A 1 278 ? -36.853 8.708 7.439 1.00 63.12 278 GLN A C 1
ATOM 2213 O O . GLN A 1 278 ? -36.010 9.501 7.020 1.00 63.12 278 GLN A O 1
ATOM 2218 N N . LEU A 1 279 ? -36.681 7.385 7.381 1.00 60.00 279 LEU A N 1
ATOM 2219 C CA . LEU A 1 279 ? -35.507 6.766 6.757 1.00 60.00 279 LEU A CA 1
ATOM 2220 C C . LEU A 1 279 ? -35.370 7.175 5.288 1.00 60.00 279 LEU A C 1
ATOM 2222 O O . LEU A 1 279 ? -34.284 7.565 4.871 1.00 60.00 279 LEU A O 1
ATOM 2226 N N . LYS A 1 280 ? -36.474 7.220 4.530 1.00 68.81 280 LYS A N 1
ATOM 2227 C CA . LYS A 1 280 ? -36.473 7.742 3.151 1.00 68.81 280 LYS A CA 1
ATOM 2228 C C . LYS A 1 280 ? -36.069 9.215 3.068 1.00 68.81 280 LYS A C 1
ATOM 2230 O O . LYS A 1 280 ? -35.379 9.601 2.129 1.00 68.81 280 LYS A O 1
ATOM 2235 N N . LYS A 1 281 ? -36.457 10.045 4.045 1.00 65.56 281 LYS A N 1
ATOM 2236 C CA . LYS A 1 281 ? -36.004 11.446 4.122 1.00 65.56 281 LYS A CA 1
ATOM 2237 C C . LYS A 1 281 ? -34.504 11.531 4.400 1.00 65.56 281 LYS A C 1
ATOM 2239 O O . LYS A 1 281 ? -33.843 12.327 3.752 1.00 65.56 281 LYS A O 1
ATOM 2244 N N . ILE A 1 282 ? -33.968 10.709 5.306 1.00 57.59 282 ILE A N 1
ATOM 2245 C CA . ILE A 1 282 ? -32.524 10.626 5.593 1.00 57.59 282 ILE A CA 1
ATOM 2246 C C . ILE A 1 282 ? -31.754 10.099 4.376 1.00 57.59 282 ILE A C 1
ATOM 2248 O O . ILE A 1 282 ? -30.674 10.589 4.056 1.00 57.59 282 ILE A O 1
ATOM 2252 N N . GLU A 1 283 ? -32.315 9.128 3.665 1.00 60.12 283 GLU A N 1
ATOM 2253 C CA . GLU A 1 283 ? -31.731 8.574 2.451 1.00 60.12 283 GLU A CA 1
ATOM 2254 C C . GLU A 1 283 ? -31.686 9.597 1.311 1.00 60.12 283 GLU A C 1
ATOM 2256 O O . GLU A 1 283 ? -30.656 9.710 0.650 1.00 60.12 283 GLU A O 1
ATOM 2261 N N . ALA A 1 284 ? -32.734 10.410 1.150 1.00 63.84 284 ALA A N 1
ATOM 2262 C CA . ALA A 1 284 ? -32.765 11.517 0.194 1.00 63.84 284 ALA A CA 1
ATOM 2263 C C . ALA A 1 284 ? -31.719 12.608 0.492 1.00 63.84 284 ALA A C 1
ATOM 2265 O O . ALA A 1 284 ? -31.354 13.376 -0.396 1.00 63.84 284 ALA A O 1
ATOM 2266 N N . LEU A 1 285 ? -31.195 12.672 1.722 1.00 57.44 285 LEU A N 1
ATOM 2267 C CA . LEU A 1 285 ? -30.102 13.581 2.057 1.00 57.44 285 LEU A CA 1
ATOM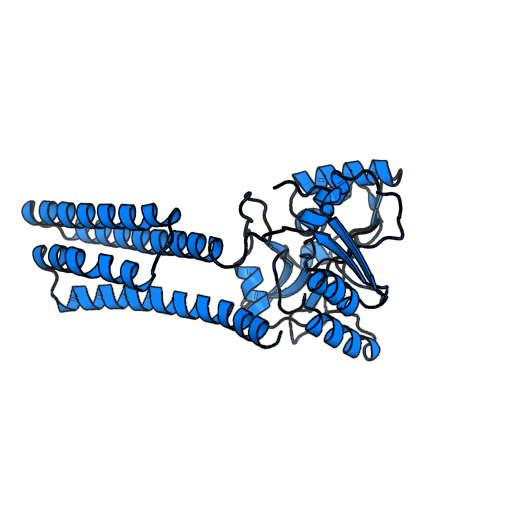 2268 C C . LEU A 1 285 ? -28.749 13.125 1.479 1.00 57.44 285 LEU A C 1
ATOM 2270 O O . LEU A 1 285 ? -27.840 13.945 1.402 1.00 57.44 285 LEU A O 1
ATOM 2274 N N . LYS A 1 286 ? -28.592 11.871 1.013 1.00 55.78 286 LYS A N 1
ATOM 2275 C CA . LYS A 1 286 ? -27.336 11.373 0.401 1.00 55.78 286 LYS A CA 1
ATOM 2276 C C . LYS A 1 286 ? -26.846 12.223 -0.784 1.00 55.78 286 LYS A C 1
ATOM 2278 O O . LYS A 1 286 ? -25.651 12.169 -1.084 1.00 55.78 286 LYS A O 1
ATOM 2283 N N . ASP A 1 287 ? -27.733 13.007 -1.401 1.00 50.97 287 ASP A N 1
ATOM 2284 C CA . ASP A 1 287 ? -27.483 13.761 -2.633 1.00 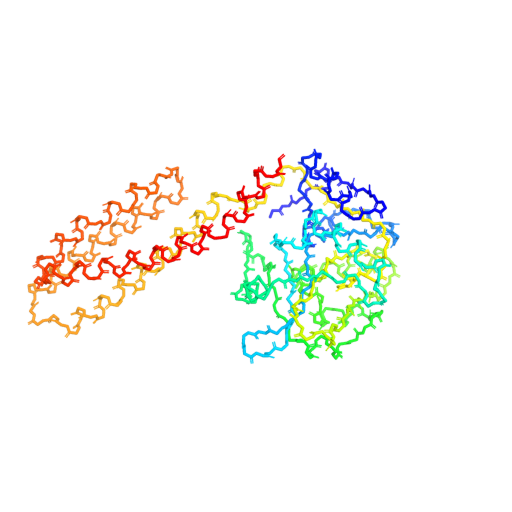50.97 287 ASP A CA 1
ATOM 2285 C C . ASP A 1 287 ? -27.542 15.301 -2.466 1.00 50.97 287 ASP A C 1
ATOM 2287 O O . ASP A 1 287 ? -27.493 16.019 -3.463 1.00 50.97 287 ASP A O 1
ATOM 2291 N N . GLY A 1 288 ? -27.613 15.840 -1.235 1.00 46.91 288 GLY A N 1
ATOM 2292 C CA . GLY A 1 288 ? -27.686 17.294 -0.978 1.00 46.91 288 GLY A CA 1
ATOM 2293 C C . GLY A 1 288 ? -26.753 17.807 0.137 1.00 46.91 288 GLY A C 1
ATOM 2294 O O . GLY A 1 288 ? -26.190 17.006 0.878 1.00 46.91 288 GLY A O 1
ATOM 2295 N N . PRO A 1 289 ? -26.562 19.137 0.285 1.00 39.50 289 PRO A N 1
ATOM 2296 C CA . PRO A 1 289 ? -25.822 19.724 1.407 1.00 39.50 289 PRO A CA 1
ATOM 2297 C C . PRO A 1 289 ? -26.657 19.664 2.698 1.00 39.50 289 PRO A C 1
ATOM 2299 O O . PRO A 1 289 ? -27.802 20.118 2.718 1.00 39.50 289 PRO A O 1
ATOM 2302 N N . ILE A 1 290 ? -26.103 19.108 3.782 1.00 51.75 290 ILE A N 1
ATOM 2303 C CA . ILE A 1 290 ? -26.864 18.798 5.008 1.00 51.75 290 ILE A CA 1
ATOM 2304 C C . ILE A 1 290 ? -26.264 19.479 6.239 1.00 51.75 290 ILE A C 1
ATOM 2306 O O . ILE A 1 290 ? -25.069 19.370 6.504 1.00 51.75 290 ILE A O 1
ATOM 2310 N N . ASP A 1 291 ? -27.138 20.076 7.051 1.00 50.50 291 ASP A N 1
ATOM 2311 C CA . ASP A 1 291 ? -26.865 20.466 8.437 1.00 50.50 291 ASP A CA 1
ATOM 2312 C C . ASP A 1 291 ? -27.139 19.274 9.397 1.00 50.50 291 ASP A C 1
ATOM 2314 O O . ASP A 1 291 ? -28.291 18.827 9.528 1.00 50.50 291 ASP A O 1
ATOM 2318 N N . PRO A 1 292 ? -26.115 18.733 10.086 1.00 42.12 292 PRO A N 1
ATOM 2319 C CA . PRO A 1 292 ? -26.254 17.582 10.982 1.00 42.12 292 PRO A CA 1
ATOM 2320 C C . PRO A 1 292 ? -27.189 17.830 12.174 1.00 42.12 292 PRO A C 1
ATOM 2322 O O . PRO A 1 292 ? -27.831 16.889 12.647 1.00 42.12 292 PRO A O 1
ATOM 2325 N N . ASN A 1 293 ? -27.337 19.077 12.628 1.00 44.50 293 ASN A N 1
ATOM 2326 C CA . ASN A 1 293 ? -28.203 19.409 13.762 1.00 44.50 293 ASN A CA 1
ATOM 2327 C C . ASN A 1 293 ? -29.694 19.357 13.389 1.00 44.50 293 ASN A C 1
ATOM 2329 O O . ASN A 1 293 ? -30.536 19.029 14.227 1.00 44.50 293 ASN A O 1
ATOM 2333 N N . LYS A 1 294 ? -30.027 19.600 12.114 1.00 50.78 294 LYS A N 1
ATOM 2334 C CA . LYS A 1 294 ? -31.388 19.435 11.574 1.00 50.78 294 LYS A CA 1
ATOM 2335 C C . LYS A 1 294 ? -31.786 17.971 11.387 1.00 50.78 294 LYS A C 1
ATOM 2337 O O . LYS A 1 294 ? -32.957 17.632 11.521 1.00 50.78 294 LYS A O 1
ATOM 2342 N N . SER A 1 295 ? -30.824 17.099 11.095 1.00 47.09 295 SER A N 1
ATOM 2343 C CA . SER A 1 295 ? -31.091 15.686 10.787 1.00 47.09 295 SER A CA 1
ATOM 2344 C C . SER A 1 295 ? -31.465 14.878 12.036 1.00 47.09 295 SER A C 1
ATOM 2346 O O . SER A 1 295 ? -32.353 14.033 11.986 1.00 47.09 295 SER A O 1
ATOM 2348 N N . ILE A 1 296 ? -30.844 15.184 13.180 1.00 45.75 296 ILE A N 1
ATOM 2349 C CA . ILE A 1 296 ? -31.104 14.510 14.465 1.00 45.75 296 ILE A CA 1
ATOM 2350 C C . ILE A 1 296 ? -32.424 14.981 15.105 1.00 45.75 296 ILE A C 1
ATOM 2352 O O . ILE A 1 296 ? -33.081 14.209 15.805 1.00 45.75 296 ILE A O 1
ATOM 2356 N N . SER A 1 297 ? -32.850 16.229 14.866 1.00 51.47 297 SER A N 1
ATOM 2357 C CA . SER A 1 297 ? -34.109 16.751 15.422 1.00 51.47 297 SER A CA 1
ATOM 2358 C C . SER A 1 297 ? -35.353 16.193 14.719 1.00 51.47 297 SER A C 1
ATOM 2360 O O . SER A 1 297 ? -36.366 15.960 15.377 1.00 51.47 297 SER A O 1
ATOM 2362 N N . LEU A 1 298 ? -35.257 15.891 13.418 1.00 49.34 298 LEU A N 1
ATOM 2363 C CA . LEU A 1 298 ? -36.353 15.345 12.608 1.00 49.34 298 LEU A CA 1
ATOM 2364 C C . LEU A 1 298 ? -36.815 13.947 13.055 1.00 49.34 298 LEU A C 1
ATOM 2366 O O . LEU A 1 298 ? -37.994 13.628 12.918 1.00 49.34 298 LEU A O 1
ATOM 2370 N N . VAL A 1 299 ? -35.924 13.134 13.631 1.00 52.06 299 VAL A N 1
ATOM 2371 C CA . VAL A 1 299 ? -36.229 11.744 14.025 1.00 52.06 299 VAL A CA 1
ATOM 2372 C C . VAL A 1 299 ? -36.971 11.656 15.371 1.00 52.06 299 VAL A C 1
ATOM 2374 O O . VAL A 1 299 ? -37.655 10.683 15.675 1.00 52.06 299 VAL A O 1
ATOM 2377 N N . GLY A 1 300 ? -36.892 12.700 16.202 1.00 56.22 300 GLY A N 1
ATOM 2378 C CA . GLY A 1 300 ? -37.310 12.614 17.602 1.00 56.22 300 GLY A CA 1
ATOM 2379 C C . GLY A 1 300 ? -38.816 12.722 17.854 1.00 56.22 300 GLY A C 1
ATOM 2380 O O . GLY A 1 300 ? -39.353 11.987 18.679 1.00 56.22 300 GLY A O 1
ATOM 2381 N N . GLU A 1 301 ? -39.516 13.661 17.220 1.00 62.03 301 GLU A N 1
ATOM 2382 C CA . GLU A 1 301 ? -40.833 14.090 17.719 1.00 62.03 301 GLU A CA 1
ATOM 2383 C C . GLU A 1 301 ? -42.004 13.216 17.249 1.00 62.03 301 GLU A C 1
ATOM 2385 O O . GLU A 1 301 ? -42.851 12.822 18.058 1.00 62.03 301 GLU A O 1
ATOM 2390 N N . ASP A 1 302 ? -42.034 12.859 15.967 1.00 61.44 302 ASP A N 1
ATOM 2391 C CA . ASP A 1 302 ? -43.116 12.050 15.393 1.00 61.44 302 ASP A CA 1
ATOM 2392 C C . ASP A 1 302 ? -43.032 10.584 15.830 1.00 61.44 302 ASP A C 1
ATOM 2394 O O . ASP A 1 302 ? -44.057 9.937 16.082 1.00 61.44 302 ASP A O 1
ATOM 2398 N N . PHE A 1 303 ? -41.814 10.073 16.026 1.00 61.53 303 PHE A N 1
ATOM 2399 C CA . PHE A 1 303 ? -41.598 8.742 16.579 1.00 61.53 303 PHE A CA 1
ATOM 2400 C C . PHE A 1 303 ? -42.018 8.654 18.051 1.00 61.53 303 PHE A C 1
ATOM 2402 O O . PHE A 1 303 ? -42.743 7.733 18.429 1.00 61.53 303 PHE A O 1
ATOM 2409 N N . ARG A 1 304 ? -41.672 9.658 18.875 1.00 64.44 304 ARG A N 1
ATOM 2410 C CA . ARG A 1 304 ? -42.138 9.759 20.274 1.00 64.44 304 ARG A CA 1
ATOM 2411 C C . ARG A 1 304 ? -43.661 9.761 20.368 1.00 64.44 304 ARG A C 1
ATOM 2413 O O . ARG A 1 304 ? -44.224 9.045 21.196 1.00 64.44 304 ARG A O 1
ATOM 2420 N N . LYS A 1 305 ? -44.335 10.533 19.506 1.00 67.81 305 LYS A N 1
ATOM 2421 C CA . LYS A 1 305 ? -45.806 10.582 19.445 1.00 67.81 305 LYS A CA 1
ATOM 2422 C C . LYS A 1 305 ? -46.406 9.242 19.015 1.00 67.81 305 LYS A C 1
ATOM 2424 O O . LYS A 1 305 ? -47.451 8.859 19.534 1.00 67.81 305 LYS A O 1
ATOM 2429 N N . SER A 1 306 ? -45.751 8.524 18.104 1.00 64.00 306 SER A N 1
ATOM 2430 C CA . SER A 1 306 ? -46.214 7.219 17.620 1.00 64.00 306 SER A CA 1
ATOM 2431 C C . SER A 1 306 ? -46.035 6.121 18.677 1.00 64.00 306 SER A C 1
ATOM 2433 O O . SER A 1 306 ? -46.987 5.399 18.959 1.00 64.00 306 SER A O 1
ATOM 2435 N N . LEU A 1 307 ? -44.884 6.056 19.359 1.00 59.06 307 LEU A N 1
ATOM 2436 C CA . LEU A 1 307 ? -44.638 5.081 20.430 1.00 59.06 307 LEU A CA 1
ATOM 2437 C C . LEU A 1 307 ? -45.517 5.297 21.673 1.00 59.06 307 LEU A C 1
ATOM 2439 O O . LEU A 1 307 ? -45.968 4.335 22.298 1.00 59.06 307 LEU A O 1
ATOM 2443 N N . ALA A 1 308 ? -45.812 6.553 22.021 1.00 67.50 308 ALA A N 1
ATOM 2444 C CA . ALA A 1 308 ? -46.705 6.865 23.135 1.00 67.50 308 ALA A CA 1
ATOM 2445 C C . ALA A 1 308 ? -48.140 6.357 22.890 1.00 67.50 308 ALA A C 1
ATOM 2447 O O . ALA A 1 308 ? -48.800 5.895 23.820 1.00 67.50 308 ALA A O 1
ATOM 2448 N N . LYS A 1 309 ? -48.612 6.370 21.633 1.00 68.69 309 LYS A N 1
ATOM 2449 C CA . LYS A 1 309 ? -49.941 5.851 21.257 1.00 68.69 309 LYS A CA 1
ATOM 2450 C C . LYS A 1 309 ? -50.067 4.332 21.412 1.00 68.69 309 LYS A C 1
ATOM 2452 O O . LYS A 1 309 ? -51.178 3.847 21.604 1.00 68.69 309 LYS A O 1
ATOM 2457 N N . VAL A 1 310 ? -48.958 3.589 21.368 1.00 55.59 310 VAL A N 1
ATOM 2458 C CA . VAL A 1 310 ? -48.933 2.121 21.541 1.00 55.59 310 VAL A CA 1
ATOM 2459 C C . VAL A 1 310 ? -48.728 1.672 22.990 1.00 55.59 310 VAL A C 1
ATOM 2461 O O . VAL A 1 310 ? -48.646 0.477 23.262 1.00 55.59 310 VAL A O 1
ATOM 2464 N N . GLY A 1 311 ? -48.726 2.611 23.941 1.00 63.88 311 GLY A N 1
ATOM 2465 C CA . GLY A 1 311 ? -48.680 2.305 25.371 1.00 63.88 311 GLY A CA 1
ATOM 2466 C C . GLY A 1 311 ? -47.274 2.070 25.921 1.00 63.88 311 GLY A C 1
ATOM 2467 O O . GLY A 1 311 ? -47.139 1.619 27.058 1.00 63.88 311 GLY A O 1
ATOM 2468 N N . PHE A 1 312 ? -46.224 2.400 25.163 1.00 61.44 312 PHE A N 1
ATOM 2469 C CA . PHE A 1 312 ? -44.891 2.500 25.745 1.00 61.44 312 PHE A CA 1
ATOM 2470 C C . PHE A 1 312 ? -44.867 3.646 26.756 1.00 61.44 312 PHE A C 1
ATOM 2472 O O . PHE A 1 312 ? -45.294 4.767 26.469 1.00 61.44 312 PHE A O 1
ATOM 2479 N N . SER A 1 313 ? -44.355 3.370 27.956 1.00 74.00 313 SER A N 1
ATOM 2480 C CA . SER A 1 313 ? -44.188 4.416 28.958 1.00 74.00 313 SER A CA 1
ATOM 2481 C C . SER A 1 313 ? -43.202 5.463 28.441 1.00 74.00 313 SER A C 1
ATOM 2483 O O . SER A 1 313 ? -42.203 5.131 27.798 1.00 74.00 313 SER A O 1
ATOM 2485 N N . LYS A 1 314 ? -43.445 6.737 28.767 1.00 70.62 314 LYS A N 1
ATOM 2486 C CA . LYS A 1 314 ? -42.532 7.842 28.433 1.00 70.62 314 LYS A CA 1
ATOM 2487 C C . LYS A 1 314 ? -41.085 7.513 28.828 1.00 70.62 314 LYS A C 1
ATOM 2489 O O . LYS A 1 314 ? -40.167 7.783 28.067 1.00 70.62 314 LYS A O 1
ATOM 2494 N N . LYS A 1 315 ? -40.901 6.858 29.981 1.00 69.81 315 LYS A N 1
ATOM 2495 C CA . LYS A 1 315 ? -39.598 6.394 30.473 1.00 69.81 315 LYS A CA 1
ATOM 2496 C C . LYS A 1 315 ? -38.941 5.375 29.530 1.00 69.81 315 LYS A C 1
ATOM 2498 O O . LYS A 1 315 ? -37.786 5.559 29.178 1.00 69.81 315 LYS A O 1
ATOM 2503 N N . SER A 1 316 ? -39.678 4.362 29.068 1.00 67.12 316 SER A N 1
ATOM 2504 C CA . SER A 1 316 ? -39.154 3.344 28.142 1.00 67.12 316 SER A CA 1
ATOM 2505 C C . SER A 1 316 ? -38.783 3.928 26.772 1.00 67.12 316 SER A C 1
ATOM 2507 O O . SER A 1 316 ? -37.775 3.536 26.183 1.00 67.12 316 SER A O 1
ATOM 2509 N N . ILE A 1 317 ? -39.560 4.902 26.285 1.00 62.34 317 ILE A N 1
ATOM 2510 C CA . ILE A 1 317 ? -39.268 5.626 25.039 1.00 62.34 317 ILE A CA 1
ATOM 2511 C C . ILE A 1 317 ? -37.976 6.438 25.189 1.00 62.34 317 ILE A C 1
ATOM 2513 O O . ILE A 1 317 ? -37.091 6.342 24.342 1.00 62.34 317 ILE A O 1
ATOM 2517 N N . GLU A 1 318 ? -37.838 7.205 26.274 1.00 66.44 318 GLU A N 1
ATOM 2518 C CA . GLU A 1 318 ? -36.633 8.007 26.517 1.00 66.44 318 GLU A CA 1
ATOM 2519 C C . GLU A 1 318 ? -35.393 7.135 26.768 1.00 66.44 318 GLU A C 1
ATOM 2521 O O . GLU A 1 318 ? -34.312 7.483 26.307 1.00 66.44 318 GLU A O 1
ATOM 2526 N N . GLU A 1 319 ? -35.526 5.973 27.415 1.00 70.62 319 GLU A N 1
ATOM 2527 C CA . GLU A 1 319 ? -34.420 5.020 27.594 1.00 70.62 319 GLU A CA 1
ATOM 2528 C C . GLU A 1 319 ? -33.927 4.443 26.259 1.00 70.62 319 GLU A C 1
ATOM 2530 O O . GLU A 1 319 ? -32.713 4.377 26.033 1.00 70.62 319 GLU A O 1
ATOM 2535 N N . LYS A 1 320 ? -34.843 4.084 25.346 1.00 62.62 320 LYS A N 1
ATOM 2536 C CA . LYS A 1 320 ? -34.491 3.621 23.993 1.00 62.62 320 LYS A CA 1
ATOM 2537 C C . LYS A 1 320 ? -33.856 4.732 23.154 1.00 62.62 320 LYS A C 1
ATOM 2539 O O . LYS A 1 320 ? -32.796 4.514 22.572 1.00 62.62 320 LYS A O 1
ATOM 2544 N N . ILE A 1 321 ? -34.430 5.938 23.159 1.00 61.03 321 ILE A N 1
ATOM 2545 C CA . ILE A 1 321 ? -33.863 7.104 22.456 1.00 61.03 321 ILE A CA 1
ATOM 2546 C C . ILE A 1 321 ? -32.484 7.462 23.020 1.00 61.03 321 ILE A C 1
ATOM 2548 O O . ILE A 1 321 ? -31.565 7.754 22.259 1.00 61.03 321 ILE A O 1
ATOM 2552 N N . ALA A 1 322 ? -32.295 7.396 24.339 1.00 64.44 322 ALA A N 1
ATOM 2553 C CA . ALA A 1 322 ? -30.992 7.592 24.966 1.00 64.44 322 ALA A CA 1
ATOM 2554 C C . ALA A 1 322 ? -29.996 6.478 24.600 1.00 64.44 322 ALA A C 1
ATOM 2556 O O . ALA A 1 322 ? -28.795 6.725 24.535 1.00 64.44 322 ALA A O 1
ATOM 2557 N N . GLY A 1 323 ? -30.457 5.246 24.368 1.00 63.09 323 GLY A N 1
ATOM 2558 C CA . GLY A 1 323 ? -29.645 4.156 23.819 1.00 63.09 323 GLY A CA 1
ATOM 2559 C C . GLY A 1 323 ? -29.118 4.478 22.419 1.00 63.09 323 GLY A C 1
ATOM 2560 O O . GLY A 1 323 ? -27.905 4.440 22.209 1.00 63.09 323 GLY A O 1
ATOM 2561 N N . ILE A 1 324 ? -30.013 4.890 21.518 1.00 56.41 324 ILE A N 1
ATOM 2562 C CA . ILE A 1 324 ? -29.687 5.284 20.138 1.00 56.41 324 ILE A CA 1
ATOM 2563 C C . ILE A 1 324 ? -28.764 6.506 20.131 1.00 56.41 324 ILE A C 1
ATOM 2565 O O . ILE A 1 324 ? -27.717 6.478 19.490 1.00 56.41 324 ILE A O 1
ATOM 2569 N N . ARG A 1 325 ? -29.074 7.546 20.919 1.00 55.88 325 ARG A N 1
ATOM 2570 C CA . ARG A 1 325 ? -28.207 8.728 21.067 1.00 55.88 325 ARG A CA 1
ATOM 2571 C C . ARG A 1 325 ? -26.820 8.354 21.560 1.00 55.88 325 ARG A C 1
ATOM 2573 O O . ARG A 1 325 ? -25.854 8.783 20.954 1.00 55.88 325 ARG A O 1
ATOM 2580 N N . ARG A 1 326 ? -26.700 7.496 22.578 1.00 62.84 326 ARG A N 1
ATOM 2581 C CA . ARG A 1 326 ? -25.391 7.028 23.065 1.00 62.84 326 ARG A CA 1
ATOM 2582 C C . ARG A 1 326 ? -24.646 6.189 22.028 1.00 62.84 326 ARG A C 1
ATOM 2584 O O . ARG A 1 326 ? -23.425 6.270 21.963 1.00 62.84 326 ARG A O 1
ATOM 2591 N N . ALA A 1 327 ? -25.337 5.375 21.232 1.00 54.44 327 ALA A N 1
ATOM 2592 C CA . ALA A 1 327 ? -24.718 4.625 20.138 1.00 54.44 327 ALA A CA 1
ATOM 2593 C C . ALA A 1 327 ? -24.209 5.566 19.033 1.00 54.44 327 ALA A C 1
ATOM 2595 O O . ALA A 1 327 ? -23.052 5.460 18.626 1.00 54.44 327 ALA A O 1
ATOM 2596 N N . ALA A 1 328 ? -25.026 6.542 18.633 1.00 51.50 328 ALA A N 1
ATOM 2597 C CA . ALA A 1 328 ? -24.668 7.568 17.664 1.00 51.50 328 ALA A CA 1
ATOM 2598 C C . ALA A 1 328 ? -23.543 8.486 18.171 1.00 51.50 328 ALA A C 1
ATOM 2600 O O . ALA A 1 328 ? -22.611 8.763 17.428 1.00 51.50 328 ALA A O 1
ATOM 2601 N N . GLU A 1 329 ? -23.578 8.919 19.434 1.00 52.09 329 GLU A N 1
ATOM 2602 C CA . GLU A 1 329 ? -22.540 9.730 20.084 1.00 52.09 329 GLU A CA 1
ATOM 2603 C C . GLU A 1 329 ? -21.222 8.968 20.210 1.00 52.09 329 GLU A C 1
ATOM 2605 O O . GLU A 1 329 ? -20.177 9.527 19.894 1.00 52.09 329 GLU A O 1
ATOM 2610 N N . ARG A 1 330 ? -21.243 7.684 20.600 1.00 56.88 330 ARG A N 1
ATOM 2611 C CA . ARG A 1 330 ? -20.031 6.847 20.618 1.00 56.88 330 ARG A CA 1
ATOM 2612 C C . ARG A 1 330 ? -19.401 6.746 19.238 1.00 56.88 330 ARG A C 1
ATOM 2614 O O . ARG A 1 330 ? -18.181 6.846 19.128 1.00 56.88 330 ARG A O 1
ATOM 2621 N N . GLU A 1 331 ? -20.210 6.600 18.192 1.00 50.47 331 GLU A N 1
ATOM 2622 C CA . GLU A 1 331 ? -19.678 6.598 16.833 1.00 50.47 331 GLU A CA 1
ATOM 2623 C C . GLU A 1 331 ? -19.273 7.991 16.338 1.00 50.47 331 GLU A C 1
ATOM 2625 O O . GLU A 1 331 ? -18.272 8.111 15.636 1.00 50.47 331 GLU A O 1
ATOM 2630 N N . MET A 1 332 ? -19.940 9.068 16.765 1.00 46.25 332 MET A N 1
ATOM 2631 C CA . MET A 1 332 ? -19.485 10.437 16.498 1.00 46.25 332 MET A CA 1
ATOM 2632 C C . MET A 1 332 ? -18.140 10.730 17.154 1.00 46.25 332 MET A C 1
ATOM 2634 O O . MET A 1 332 ? -17.276 11.283 16.486 1.00 46.25 332 MET A O 1
ATOM 2638 N N . ILE A 1 333 ? -17.935 10.323 18.407 1.00 49.38 333 ILE A N 1
ATOM 2639 C CA . ILE A 1 333 ? -16.661 10.466 19.122 1.00 49.38 333 ILE A CA 1
ATOM 2640 C C . ILE A 1 333 ? -15.583 9.635 18.426 1.00 49.38 333 ILE A C 1
ATOM 2642 O O . ILE A 1 333 ? -14.507 10.146 18.137 1.00 49.38 333 ILE A O 1
ATOM 2646 N N . ARG A 1 334 ? -15.879 8.384 18.050 1.00 49.91 334 ARG A N 1
ATOM 2647 C CA . ARG A 1 334 ? -14.944 7.533 17.296 1.00 49.91 334 ARG A CA 1
ATOM 2648 C C . ARG A 1 334 ? -14.558 8.151 15.949 1.00 49.91 334 ARG A C 1
ATOM 2650 O O . ARG A 1 334 ? -13.421 8.010 15.507 1.00 49.91 334 ARG A O 1
ATOM 2657 N N . VAL A 1 335 ? -15.489 8.834 15.286 1.00 44.44 335 VAL A N 1
ATOM 2658 C CA . VAL A 1 335 ? -15.248 9.557 14.030 1.00 44.44 335 VAL A CA 1
ATOM 2659 C C . VAL A 1 335 ? -14.484 10.865 14.274 1.00 44.44 335 VAL A C 1
ATOM 2661 O O . VAL A 1 335 ? -13.525 11.130 13.558 1.00 44.44 335 VAL A O 1
ATOM 2664 N N . GLN A 1 336 ? -14.824 11.640 15.304 1.00 43.28 336 GLN A N 1
ATOM 2665 C CA . GLN A 1 336 ? -14.117 12.865 15.692 1.00 43.28 336 GLN A CA 1
ATOM 2666 C C . GLN A 1 336 ? -12.690 12.593 16.169 1.00 43.28 336 GLN A C 1
ATOM 2668 O O . GLN A 1 336 ? -11.811 13.380 15.864 1.00 43.28 336 GLN A O 1
ATOM 2673 N N . GLU A 1 337 ? -12.407 11.470 16.827 1.00 47.41 337 GLU A N 1
ATOM 2674 C CA . GLU A 1 337 ? -11.032 11.056 17.141 1.00 47.41 337 GLU A CA 1
ATOM 2675 C C . GLU A 1 337 ? -10.213 10.749 15.876 1.00 47.41 337 GLU A C 1
ATOM 2677 O O . GLU A 1 337 ? -9.001 10.958 15.858 1.00 47.41 337 GLU A O 1
ATOM 2682 N N . ASN A 1 338 ? -10.863 10.286 14.801 1.00 46.31 338 ASN A N 1
ATOM 2683 C CA . ASN A 1 338 ? -10.216 10.072 13.502 1.00 46.31 338 ASN A CA 1
ATOM 2684 C C . ASN A 1 338 ? -10.050 11.384 12.709 1.00 46.31 338 ASN A C 1
ATOM 2686 O O . ASN A 1 338 ? -9.098 11.505 11.942 1.00 46.31 338 ASN A O 1
ATOM 2690 N N . ILE A 1 339 ? -10.942 12.364 12.904 1.00 40.91 339 ILE A N 1
ATOM 2691 C CA . ILE A 1 339 ? -10.879 13.702 12.286 1.00 40.91 339 ILE A CA 1
ATOM 2692 C C . ILE A 1 339 ? -9.936 14.636 13.056 1.00 40.91 339 ILE A C 1
ATOM 2694 O O . ILE A 1 339 ? -9.213 15.405 12.440 1.00 40.91 339 ILE A O 1
ATOM 2698 N N . GLY A 1 340 ? -9.864 14.546 14.383 1.00 38.47 340 GLY A N 1
ATOM 2699 C CA . GLY A 1 340 ? -8.986 15.365 15.222 1.00 38.47 340 GLY A CA 1
ATOM 2700 C C . GLY A 1 340 ? -7.504 15.127 14.926 1.00 38.47 340 GLY A C 1
ATOM 2701 O O . GLY A 1 340 ? -6.707 16.056 14.994 1.00 38.47 340 GLY A O 1
ATOM 2702 N N . GLY A 1 341 ? -7.138 13.919 14.482 1.00 41.00 341 GLY A N 1
ATOM 2703 C CA . GLY A 1 341 ? -5.809 13.653 13.918 1.00 41.00 341 GLY A CA 1
ATOM 2704 C C . GLY A 1 341 ? -5.543 14.373 12.587 1.00 41.00 341 GLY A C 1
ATOM 2705 O O . GLY A 1 341 ? -4.394 14.659 12.272 1.00 41.00 341 GLY A O 1
ATOM 2706 N N . LEU A 1 342 ? -6.594 14.699 11.831 1.00 33.69 342 LEU A N 1
ATOM 2707 C CA . LEU A 1 342 ? -6.573 15.416 10.551 1.00 33.69 342 LEU A CA 1
ATOM 2708 C C . LEU A 1 342 ? -6.654 16.945 10.732 1.00 33.69 342 LEU A C 1
ATOM 2710 O O . LEU A 1 342 ? -6.001 17.676 9.997 1.00 33.69 342 LEU A O 1
ATOM 2714 N N . GLU A 1 343 ? -7.383 17.449 11.731 1.00 32.53 343 GLU A N 1
ATOM 2715 C CA . GLU A 1 343 ? -7.453 18.886 12.048 1.00 32.53 343 GLU A CA 1
ATOM 2716 C C . GLU A 1 343 ? -6.203 19.402 12.772 1.00 32.53 343 GLU A C 1
ATOM 2718 O O . GLU A 1 343 ? -5.751 20.508 12.484 1.00 32.53 343 GLU A O 1
ATOM 2723 N N . VAL A 1 344 ? -5.596 18.605 13.664 1.00 34.06 344 VAL A N 1
ATOM 2724 C CA . VAL A 1 344 ? -4.261 18.914 14.217 1.00 34.06 344 VAL A CA 1
ATOM 2725 C C . VAL A 1 344 ? -3.216 18.922 13.095 1.00 34.06 344 VAL A C 1
ATOM 2727 O O . VAL A 1 344 ? -2.337 19.774 13.077 1.00 34.06 344 VAL A O 1
ATOM 2730 N N . PHE A 1 345 ? -3.365 18.040 12.103 1.00 31.88 345 PHE A N 1
ATOM 2731 C CA . PHE A 1 345 ? -2.516 17.991 10.911 1.00 31.88 345 PHE A CA 1
ATOM 2732 C C . PHE A 1 345 ? -2.717 19.189 9.961 1.00 31.88 345 PHE A C 1
ATOM 2734 O O . PHE A 1 345 ? -1.761 19.609 9.321 1.00 31.88 345 PHE A O 1
ATOM 2741 N N . LEU A 1 346 ? -3.919 19.774 9.891 1.00 31.48 346 LEU A N 1
ATOM 2742 C CA . LEU A 1 346 ? -4.218 20.956 9.065 1.00 31.48 346 LEU A CA 1
ATOM 2743 C C . LEU A 1 346 ? -3.930 22.299 9.757 1.00 31.48 346 LEU A C 1
ATOM 2745 O O . LEU A 1 346 ? -3.796 23.298 9.064 1.00 31.48 346 LEU A O 1
ATOM 2749 N N . LYS A 1 347 ? -3.846 22.342 11.094 1.00 30.77 347 LYS A N 1
ATOM 2750 C CA . LYS A 1 347 ? -3.442 23.541 11.859 1.00 30.77 347 LYS A CA 1
ATOM 2751 C C . LYS A 1 347 ? -1.928 23.652 12.085 1.00 30.77 347 LYS A C 1
ATOM 2753 O O . LYS A 1 347 ? -1.466 24.709 12.499 1.00 30.77 347 LYS A O 1
ATOM 2758 N N . GLU A 1 348 ? -1.180 22.568 11.870 1.00 32.03 348 GLU A N 1
ATOM 2759 C CA . GLU A 1 348 ? 0.295 22.542 11.899 1.00 32.03 348 GLU A CA 1
ATOM 2760 C C . GLU A 1 348 ? 0.939 22.670 10.497 1.00 32.03 348 GLU A C 1
ATOM 2762 O O . GLU A 1 348 ? 2.168 22.659 10.391 1.00 32.03 348 GLU A O 1
ATOM 2767 N N . LEU A 1 349 ? 0.120 22.787 9.443 1.00 32.59 349 LEU A N 1
ATOM 2768 C CA . LEU A 1 349 ? 0.489 23.298 8.114 1.00 32.59 349 LEU A CA 1
ATOM 2769 C C . LEU A 1 349 ? 0.236 24.807 8.071 1.00 32.59 349 LEU A C 1
ATOM 2771 O O . LEU A 1 349 ? 1.034 25.501 7.402 1.00 32.59 349 LEU A O 1
#